Protein AF-A0A6L6CJA0-F1 (afdb_monomer)

Nearest PDB structures (foldseek):
  4jbh-assembly2_B  TM=9.049E-01  e=4.639E-20  Pyrobaculum aerophilum str. IM2
  4ilk-assembly1_B  TM=8.897E-01  e=1.748E-17  Escherichia coli CFT073
  4ejm-assembly1_A  TM=8.754E-01  e=4.505E-17  Sinorhizobium meliloti 1021
  4a2c-assembly1_B  TM=8.452E-01  e=1.317E-16  Escherichia coli K-12
  5fi5-assembly1_B  TM=8.667E-01  e=2.055E-12  Catharanthus roseus

Structure (mmCIF, N/CA/C/O backbone):
data_AF-A0A6L6CJA0-F1
#
_entry.id   AF-A0A6L6CJA0-F1
#
loop_
_atom_site.group_PDB
_atom_site.id
_atom_site.type_symbol
_atom_site.label_atom_id
_atom_site.label_alt_id
_atom_site.label_comp_id
_atom_site.label_asym_id
_atom_site.label_entity_id
_atom_site.label_seq_id
_atom_site.pdbx_PDB_ins_code
_atom_site.Cartn_x
_atom_site.Cartn_y
_atom_site.Cartn_z
_atom_site.occupancy
_atom_site.B_iso_or_equiv
_atom_site.auth_seq_id
_atom_site.auth_comp_id
_atom_site.auth_asym_id
_atom_site.auth_atom_id
_atom_site.pdbx_PDB_model_num
ATOM 1 N N . MET A 1 1 ? -6.065 7.536 23.253 1.00 97.00 1 MET A N 1
ATOM 2 C CA . MET A 1 1 ? -5.070 6.891 22.382 1.00 97.00 1 MET A CA 1
ATOM 3 C C . MET A 1 1 ? -4.004 7.894 22.011 1.00 97.00 1 MET A C 1
ATOM 5 O O . MET A 1 1 ? -4.320 9.068 21.860 1.00 97.00 1 MET A O 1
ATOM 9 N N . GLU A 1 2 ? -2.769 7.440 21.844 1.00 98.44 2 GLU A N 1
ATOM 10 C CA . GLU A 1 2 ? -1.691 8.281 21.318 1.00 98.44 2 GLU A CA 1
ATOM 11 C C . GLU A 1 2 ? -1.619 8.135 19.792 1.00 98.44 2 GLU A C 1
ATOM 13 O O . GLU A 1 2 ? -1.869 7.046 19.268 1.00 98.44 2 GLU A O 1
ATOM 18 N N . ALA A 1 3 ? -1.312 9.212 19.071 1.00 98.50 3 ALA A N 1
ATOM 19 C CA . ALA A 1 3 ? -1.222 9.217 17.612 1.00 98.50 3 ALA A CA 1
ATOM 20 C C . ALA A 1 3 ? -0.354 10.348 17.060 1.00 98.50 3 ALA A C 1
ATOM 22 O O . ALA A 1 3 ? -0.122 11.363 17.715 1.00 98.50 3 ALA A O 1
ATOM 23 N N . TRP A 1 4 ? 0.045 10.190 15.798 1.00 98.38 4 TRP A N 1
ATOM 24 C CA . TRP A 1 4 ? 0.448 11.302 14.946 1.00 98.38 4 TRP A CA 1
ATOM 25 C C . TRP A 1 4 ? -0.802 12.017 14.435 1.00 98.38 4 TRP A C 1
ATOM 27 O O . TRP A 1 4 ? -1.673 11.406 13.820 1.00 98.38 4 TRP A O 1
ATOM 37 N N . ILE A 1 5 ? -0.897 13.315 14.703 1.00 98.44 5 ILE A N 1
ATOM 38 C CA . ILE A 1 5 ? -2.095 14.116 14.464 1.00 98.44 5 ILE A CA 1
ATOM 39 C C . ILE A 1 5 ? -1.746 15.271 13.535 1.00 98.44 5 ILE A C 1
ATOM 41 O O . ILE A 1 5 ? -0.788 16.005 13.770 1.00 98.44 5 ILE A O 1
ATOM 45 N N . LEU A 1 6 ? -2.554 15.462 12.500 1.00 98.06 6 LEU A N 1
ATOM 46 C CA . LEU A 1 6 ? -2.558 16.664 11.680 1.00 98.06 6 LEU A CA 1
ATOM 47 C C . LEU A 1 6 ? -3.713 17.559 12.123 1.00 98.06 6 LEU A C 1
ATOM 49 O O . LEU A 1 6 ? -4.879 17.209 11.941 1.00 98.06 6 LEU A O 1
ATOM 53 N N . ASN A 1 7 ? -3.391 18.710 12.709 1.00 97.44 7 ASN A N 1
ATOM 54 C CA . ASN A 1 7 ? -4.394 19.666 13.192 1.00 97.44 7 ASN A CA 1
ATOM 55 C C . ASN A 1 7 ? -4.790 20.705 12.133 1.00 97.44 7 ASN A C 1
ATOM 57 O O . ASN A 1 7 ? -5.882 21.260 12.190 1.00 97.44 7 ASN A O 1
ATOM 61 N N . GLU A 1 8 ? -3.920 20.941 11.152 1.00 95.56 8 GLU A N 1
ATOM 62 C CA . GLU A 1 8 ? -4.095 21.909 10.070 1.00 95.56 8 GLU A CA 1
ATOM 63 C C . GLU A 1 8 ? -3.547 21.337 8.758 1.00 95.56 8 GLU A C 1
ATOM 65 O O . GLU A 1 8 ? -2.640 20.511 8.767 1.00 95.56 8 GLU A O 1
ATOM 70 N N . SER A 1 9 ? -4.114 21.733 7.618 1.00 91.56 9 SER A N 1
ATOM 71 C CA . SER A 1 9 ? -3.692 21.239 6.305 1.00 91.56 9 SER A CA 1
ATOM 72 C C . SER A 1 9 ? -3.761 22.376 5.271 1.00 91.56 9 SER A C 1
ATOM 74 O O . SER A 1 9 ? -4.866 22.902 5.038 1.00 91.56 9 SER A O 1
ATOM 76 N N . PRO A 1 10 ? -2.620 22.775 4.666 1.00 95.44 10 PRO A N 1
ATOM 77 C CA . PRO A 1 10 ? -1.261 22.246 4.882 1.00 95.44 10 PRO A CA 1
ATOM 78 C C . PRO A 1 10 ? -0.742 22.420 6.323 1.00 95.44 10 PRO A C 1
ATOM 80 O O . PRO A 1 10 ? -1.130 23.372 6.991 1.00 95.44 10 PRO A O 1
ATOM 83 N N . GLY A 1 11 ? 0.111 21.510 6.800 1.00 95.81 11 GLY A N 1
ATOM 84 C CA . GLY A 1 11 ? 0.582 21.486 8.190 1.00 95.81 11 GLY A CA 1
ATOM 85 C C . GLY A 1 11 ? 1.597 20.379 8.472 1.00 95.81 11 GLY A C 1
ATOM 86 O O . GLY A 1 11 ? 2.058 19.705 7.557 1.00 95.81 11 GLY A O 1
ATOM 87 N N . ASN A 1 12 ? 1.941 20.173 9.743 1.00 97.25 12 ASN A N 1
ATOM 88 C CA . ASN A 1 12 ? 2.856 19.113 10.178 1.00 97.25 12 ASN A CA 1
ATOM 89 C C . ASN A 1 12 ? 2.163 18.152 11.144 1.00 97.25 12 ASN A C 1
ATOM 91 O O . ASN A 1 12 ? 1.2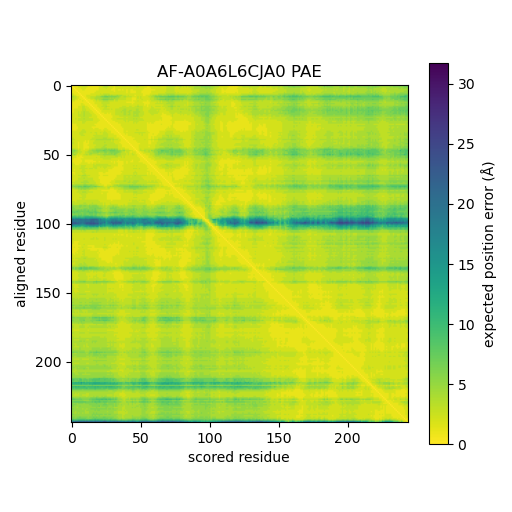75 18.554 11.898 1.00 97.25 12 ASN A O 1
ATOM 95 N N . TYR A 1 13 ? 2.605 16.895 11.153 1.00 97.94 13 TYR A N 1
ATOM 96 C CA . TYR A 1 13 ? 2.165 15.942 12.163 1.00 97.94 13 TYR A CA 1
ATOM 97 C C . TYR A 1 13 ? 2.794 16.263 13.517 1.00 97.94 13 TYR A C 1
ATOM 99 O O . TYR A 1 13 ? 3.998 16.499 13.616 1.00 97.94 13 TYR A O 1
ATOM 107 N N . VAL A 1 14 ? 1.980 16.212 14.565 1.00 98.25 14 VAL A N 1
ATOM 108 C CA . VAL A 1 14 ? 2.422 16.286 15.958 1.00 98.25 14 VAL A CA 1
ATOM 109 C C . VAL A 1 14 ? 2.027 15.006 16.675 1.00 98.25 14 VAL A C 1
ATOM 111 O O . VAL A 1 14 ? 0.935 14.485 16.460 1.00 98.25 14 VAL A O 1
ATOM 114 N N . TRP A 1 15 ? 2.914 14.481 17.514 1.00 98.19 15 TRP A N 1
ATOM 115 C CA . TRP A 1 15 ? 2.547 13.384 18.401 1.00 98.19 15 TRP A CA 1
ATOM 116 C C . TRP A 1 15 ? 1.691 13.919 19.549 1.00 98.19 15 TRP A C 1
ATOM 118 O O . TRP A 1 15 ? 2.037 14.939 20.150 1.00 98.19 15 TRP A O 1
ATOM 128 N N . GLY A 1 16 ? 0.588 13.246 19.865 1.00 98.12 16 GLY A N 1
ATOM 129 C CA . GLY A 1 16 ? -0.252 13.625 20.994 1.00 98.12 16 GLY A CA 1
ATOM 130 C C . GLY A 1 16 ? -1.408 12.671 21.259 1.00 98.12 16 GLY A C 1
ATOM 131 O O . GLY A 1 16 ? -1.532 11.609 20.649 1.00 98.12 16 GLY A O 1
ATOM 132 N N . THR A 1 17 ? -2.280 13.090 22.171 1.00 98.25 17 THR A N 1
ATOM 133 C CA . THR A 1 17 ? -3.399 12.286 22.665 1.00 98.25 17 THR A CA 1
ATOM 134 C C . THR A 1 17 ? -4.710 12.650 21.969 1.00 98.25 17 THR A C 1
ATOM 136 O O . THR A 1 17 ? -5.066 13.819 21.839 1.00 98.25 17 THR A O 1
ATOM 139 N N . MET A 1 18 ? -5.480 11.630 21.594 1.00 96.12 18 MET A N 1
ATOM 140 C CA . MET A 1 18 ? -6.862 11.717 21.112 1.00 96.12 18 MET A CA 1
ATOM 141 C C . MET A 1 18 ? -7.770 10.804 21.949 1.00 96.12 18 MET A C 1
ATOM 143 O O . MET A 1 18 ? -7.276 9.842 22.541 1.00 96.12 18 MET A O 1
ATOM 147 N N . PRO A 1 19 ? -9.093 11.033 21.998 1.00 96.62 19 PRO A N 1
ATOM 148 C CA . PRO A 1 19 ? -10.020 10.070 22.592 1.00 96.62 19 PRO A CA 1
ATOM 149 C C . PRO A 1 19 ? -9.888 8.691 21.938 1.00 96.62 19 PRO A C 1
ATOM 151 O O . PRO A 1 19 ? -9.667 8.603 20.728 1.00 96.62 19 PRO A O 1
ATOM 154 N N . ASP A 1 20 ? -10.028 7.622 22.723 1.00 95.38 20 ASP A N 1
ATOM 155 C CA . ASP A 1 20 ? -10.075 6.272 22.160 1.00 95.38 20 ASP A CA 1
ATOM 156 C C . ASP A 1 20 ? -11.288 6.153 21.228 1.00 95.38 20 ASP A C 1
ATOM 158 O O . ASP A 1 20 ? -12.410 6.484 21.628 1.00 95.38 20 ASP A O 1
ATOM 162 N N . PRO A 1 21 ? -11.100 5.698 19.980 1.00 96.12 21 PRO A N 1
ATOM 163 C CA . PRO A 1 21 ? -12.203 5.593 19.052 1.00 96.12 21 PRO A CA 1
ATOM 164 C C . PRO A 1 21 ? -13.081 4.399 19.435 1.00 96.12 21 PRO A C 1
ATOM 166 O O . PRO A 1 21 ? -12.607 3.424 20.019 1.00 96.12 21 PRO A O 1
ATOM 169 N N . THR A 1 22 ? -14.366 4.464 19.103 1.00 97.75 22 THR A N 1
ATOM 170 C CA . THR A 1 22 ? -15.319 3.362 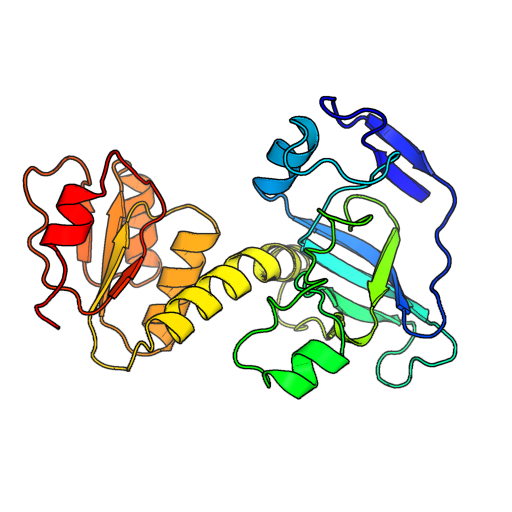19.298 1.00 97.75 22 THR A CA 1
ATOM 171 C C . THR A 1 22 ? -15.805 2.913 17.922 1.00 97.75 22 THR A C 1
ATOM 173 O O . THR A 1 22 ? -16.202 3.785 17.149 1.00 97.75 22 THR A O 1
ATOM 176 N N . PRO A 1 23 ? -15.745 1.612 17.585 1.00 98.06 23 PRO A N 1
ATOM 177 C CA . PRO A 1 23 ? -16.185 1.142 16.276 1.00 98.06 23 PRO A CA 1
ATOM 178 C C . PRO A 1 23 ? -17.701 1.303 16.120 1.00 98.06 23 PRO A C 1
ATOM 180 O O . PRO A 1 23 ? -18.459 1.049 17.061 1.00 98.06 23 PRO A O 1
ATOM 183 N N . ALA A 1 24 ? -18.147 1.689 14.924 1.00 98.12 24 ALA A N 1
ATOM 184 C CA . ALA A 1 24 ? -19.543 1.561 14.523 1.00 98.12 24 ALA A CA 1
ATOM 185 C C . ALA A 1 24 ? -19.942 0.083 14.350 1.00 98.12 24 ALA A C 1
ATOM 187 O O . ALA A 1 24 ? -19.127 -0.826 14.500 1.00 98.12 24 ALA A O 1
ATOM 188 N N . ALA A 1 25 ? -21.216 -0.168 14.034 1.00 98.25 25 ALA A N 1
ATOM 189 C CA . ALA A 1 25 ? -21.776 -1.519 13.984 1.00 98.25 25 ALA A CA 1
ATOM 190 C C . ALA A 1 25 ? -21.038 -2.469 13.020 1.00 98.25 25 ALA A C 1
ATOM 192 O O . ALA A 1 25 ? -20.922 -3.651 13.333 1.00 98.25 25 ALA A O 1
ATOM 193 N N . ASP A 1 26 ? -20.531 -1.979 11.887 1.00 97.19 26 ASP A N 1
ATOM 194 C CA . ASP A 1 26 ? -19.829 -2.755 10.853 1.00 97.19 26 ASP A CA 1
ATOM 195 C C . ASP A 1 26 ? -18.300 -2.551 10.852 1.00 97.19 26 ASP A C 1
ATOM 197 O O . ASP A 1 26 ? -17.606 -2.943 9.907 1.00 97.19 26 ASP A O 1
ATOM 201 N N . GLU A 1 27 ? -17.758 -1.954 11.910 1.00 98.25 27 GLU A N 1
ATOM 202 C CA . GLU A 1 27 ? -16.341 -1.625 12.040 1.00 98.25 27 GLU A CA 1
ATOM 203 C C . GLU A 1 27 ? -15.653 -2.458 13.122 1.00 98.25 27 GLU A C 1
ATOM 205 O O . GLU A 1 27 ? -16.278 -3.064 13.993 1.00 98.25 27 GLU A O 1
ATOM 210 N N . VAL A 1 28 ? -14.326 -2.457 13.088 1.00 98.62 28 VAL A N 1
ATOM 211 C CA . VAL A 1 28 ? -13.489 -3.005 14.152 1.00 98.62 28 VAL A CA 1
ATOM 212 C C . VAL A 1 28 ? -12.503 -1.955 14.635 1.00 98.62 28 VAL A C 1
ATOM 214 O O . VAL A 1 28 ? -12.027 -1.121 13.860 1.00 98.62 28 VAL A O 1
ATOM 217 N N . ARG A 1 29 ? -12.167 -2.019 15.924 1.00 98.69 29 ARG A N 1
ATOM 218 C CA . ARG A 1 29 ? -11.034 -1.304 16.500 1.00 98.69 29 ARG A CA 1
ATOM 219 C C . ARG A 1 29 ? -9.838 -2.229 16.566 1.00 98.69 29 ARG A C 1
ATOM 221 O O . ARG A 1 29 ? -9.919 -3.319 17.122 1.00 98.69 29 ARG A O 1
ATOM 228 N N . ILE A 1 30 ? -8.725 -1.764 16.031 1.00 98.75 30 ILE A N 1
ATOM 229 C CA . ILE A 1 30 ? -7.462 -2.487 15.981 1.00 98.75 30 ILE A CA 1
ATOM 230 C C . ILE A 1 30 ? -6.511 -1.809 16.956 1.00 98.75 30 ILE A C 1
ATOM 232 O O . ILE A 1 30 ? -6.278 -0.606 16.851 1.00 98.75 30 ILE A O 1
ATOM 236 N N . LYS A 1 31 ? -5.943 -2.574 17.887 1.00 98.75 31 LYS A N 1
ATOM 237 C CA . LYS A 1 31 ? -4.733 -2.192 18.611 1.00 98.75 31 LYS A CA 1
ATOM 238 C C . LYS A 1 31 ? -3.559 -2.325 17.652 1.00 98.75 31 LYS A C 1
ATOM 240 O O . LYS A 1 31 ? -3.194 -3.433 17.253 1.00 98.75 31 LYS A O 1
ATOM 245 N N . VAL A 1 32 ? -3.008 -1.192 17.241 1.00 98.69 32 VAL A N 1
ATOM 246 C CA . VAL A 1 32 ? -1.968 -1.146 16.212 1.00 98.69 32 VAL A CA 1
ATOM 247 C C . VAL A 1 32 ? -0.672 -1.716 16.778 1.00 98.69 32 VAL A C 1
ATOM 249 O O . VAL A 1 32 ? -0.210 -1.290 17.835 1.00 98.69 32 VAL A O 1
ATOM 252 N N . VAL A 1 33 ? -0.085 -2.674 16.060 1.00 98.50 33 VAL A N 1
ATOM 253 C CA . VAL A 1 33 ? 1.258 -3.198 16.354 1.00 98.50 33 VAL A CA 1
ATOM 254 C C . VAL A 1 33 ? 2.278 -2.517 15.449 1.00 98.50 33 VAL A C 1
ATOM 256 O O . VAL A 1 33 ? 3.319 -2.058 15.913 1.00 98.50 33 VAL A O 1
ATOM 259 N N . THR A 1 34 ? 1.962 -2.393 14.159 1.00 98.31 34 THR A N 1
ATOM 260 C CA . THR A 1 34 ? 2.825 -1.729 13.180 1.00 98.31 34 THR A CA 1
ATOM 261 C C . THR A 1 34 ? 1.987 -0.986 12.151 1.00 98.31 34 THR A C 1
ATOM 263 O O . THR A 1 34 ? 0.980 -1.503 11.667 1.00 98.31 34 THR A O 1
ATOM 266 N N . SER A 1 35 ? 2.429 0.213 11.777 1.00 97.88 35 SER A N 1
ATOM 267 C CA . SER A 1 35 ? 1.930 0.928 10.603 1.00 97.88 35 SER A CA 1
ATOM 268 C C . SER A 1 35 ? 3.095 1.359 9.717 1.00 97.88 35 SER A C 1
ATOM 270 O O . SER A 1 35 ? 4.172 1.682 10.220 1.00 97.88 35 SER A O 1
ATOM 272 N N . ALA A 1 36 ? 2.901 1.308 8.400 1.00 97.31 36 ALA A N 1
ATOM 273 C CA . ALA A 1 36 ? 3.942 1.619 7.424 1.00 97.31 36 ALA A CA 1
ATOM 274 C C . ALA A 1 36 ? 3.714 2.991 6.783 1.00 97.31 36 ALA A C 1
ATOM 276 O O . ALA A 1 36 ? 2.577 3.418 6.581 1.00 97.31 36 ALA A O 1
ATOM 277 N N . LEU A 1 37 ? 4.817 3.670 6.463 1.00 96.06 37 LEU A N 1
ATOM 278 C CA . LEU A 1 37 ? 4.804 4.991 5.843 1.00 96.06 37 LEU A CA 1
ATOM 279 C C . LEU A 1 37 ? 4.623 4.889 4.330 1.00 96.06 37 LEU A C 1
ATOM 281 O O . LEU A 1 37 ? 5.295 4.108 3.655 1.00 96.06 37 LEU A O 1
ATOM 285 N N . ASN A 1 38 ? 3.790 5.770 3.795 1.00 95.62 38 ASN A N 1
ATOM 286 C CA . ASN A 1 38 ? 3.528 5.943 2.379 1.00 95.62 38 ASN A CA 1
ATOM 287 C C . ASN A 1 38 ? 3.781 7.396 1.955 1.00 95.62 38 ASN A C 1
ATOM 289 O O . ASN A 1 38 ? 3.714 8.334 2.746 1.00 95.62 38 ASN A O 1
ATOM 293 N N . HIS A 1 39 ? 4.040 7.626 0.662 1.00 93.38 39 HIS A N 1
ATOM 294 C CA . HIS A 1 39 ? 4.185 8.998 0.148 1.00 93.38 39 HIS A CA 1
ATOM 295 C C . HIS A 1 39 ? 2.931 9.851 0.343 1.00 93.38 39 HIS A C 1
ATOM 297 O O . HIS A 1 39 ? 3.040 11.066 0.485 1.00 93.38 39 HIS A O 1
ATOM 303 N N . MET A 1 40 ? 1.764 9.217 0.416 1.00 92.06 40 MET A N 1
ATOM 304 C CA . MET A 1 40 ? 0.504 9.887 0.709 1.00 92.06 40 MET A CA 1
ATOM 305 C C . MET A 1 40 ? 0.496 10.588 2.063 1.00 92.06 40 MET A C 1
ATOM 307 O O . MET A 1 40 ? -0.057 11.680 2.170 1.00 92.06 40 MET A O 1
ATOM 311 N N . ASP A 1 41 ? 1.192 10.043 3.064 1.00 94.94 41 ASP A N 1
ATOM 312 C CA . ASP A 1 41 ? 1.300 10.695 4.368 1.00 94.94 41 ASP A CA 1
ATOM 313 C C . ASP A 1 41 ? 1.992 12.064 4.232 1.00 94.94 41 ASP A C 1
ATOM 315 O O . ASP A 1 41 ? 1.662 12.997 4.958 1.00 94.94 41 ASP A O 1
ATOM 319 N N . LEU A 1 42 ? 2.885 12.241 3.248 1.00 95.25 42 LEU A N 1
ATOM 320 C CA . LEU A 1 42 ? 3.504 13.533 2.919 1.00 95.25 42 LEU A CA 1
ATOM 321 C C . LEU A 1 42 ? 2.634 14.429 2.028 1.00 95.25 42 LEU A C 1
ATOM 323 O O . LEU A 1 42 ? 2.885 15.628 1.939 1.00 95.25 42 LEU A O 1
ATOM 327 N N . TRP A 1 43 ? 1.670 13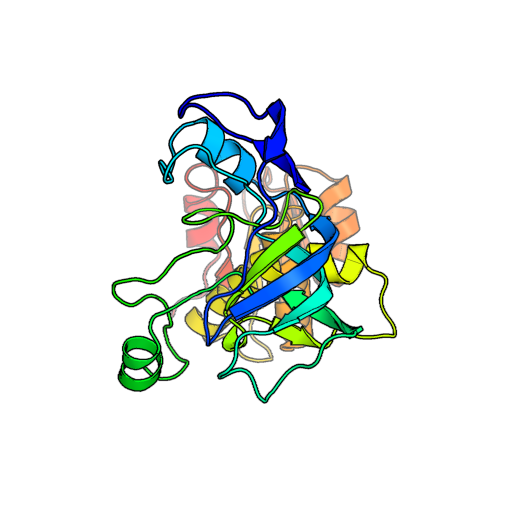.878 1.296 1.00 94.75 43 TRP A N 1
ATOM 328 C CA . TRP A 1 43 ? 0.767 14.680 0.466 1.00 94.75 43 TRP A CA 1
ATOM 329 C C . TRP A 1 43 ? -0.370 15.276 1.292 1.00 94.75 43 TRP A C 1
ATOM 331 O O . TRP A 1 43 ? -0.722 16.442 1.107 1.00 94.75 43 TRP A O 1
ATOM 341 N N . VAL A 1 44 ? -0.859 14.539 2.289 1.00 94.62 44 VAL A N 1
ATOM 342 C CA . VAL A 1 44 ? -1.877 15.010 3.237 1.00 94.62 44 VAL A CA 1
ATOM 343 C C . VAL A 1 44 ? -1.388 16.228 4.041 1.00 94.62 44 VAL A C 1
ATOM 345 O O . VAL A 1 44 ? -2.140 17.189 4.237 1.00 94.62 44 VAL A O 1
ATOM 348 N N . THR A 1 45 ? -0.100 16.280 4.405 1.00 95.56 45 THR A N 1
ATOM 349 C CA . THR A 1 45 ? 0.516 17.469 5.038 1.00 95.56 45 THR A CA 1
ATOM 350 C C . THR A 1 45 ? 0.580 18.683 4.113 1.00 95.56 45 THR A C 1
ATOM 352 O O . THR A 1 45 ? 0.714 19.811 4.576 1.00 95.56 45 THR A O 1
ATOM 355 N N . ARG A 1 46 ? 0.439 18.481 2.800 1.00 96.31 46 ARG A N 1
ATOM 356 C CA . ARG A 1 46 ? 0.398 19.535 1.776 1.00 96.31 46 ARG A CA 1
ATOM 357 C C . ARG A 1 46 ? -1.029 19.879 1.337 1.00 96.31 46 ARG A C 1
ATOM 359 O O . ARG A 1 46 ? -1.193 20.708 0.448 1.00 96.31 46 ARG A O 1
ATOM 366 N N . GLY A 1 47 ? -2.050 19.264 1.939 1.00 92.88 47 GLY A N 1
ATOM 367 C CA . GLY A 1 47 ? -3.455 19.464 1.569 1.00 92.88 47 GLY A CA 1
ATOM 368 C C . GLY A 1 47 ? -3.888 18.728 0.307 1.00 92.88 47 GLY A C 1
ATOM 369 O O . GLY A 1 47 ? -4.830 19.163 -0.355 1.00 92.88 47 GLY A O 1
ATOM 370 N N . MET A 1 48 ? -3.217 17.625 -0.034 1.00 92.50 48 MET A N 1
ATOM 371 C CA . MET A 1 48 ? -3.478 16.840 -1.240 1.00 92.50 48 MET A CA 1
ATOM 372 C C . MET A 1 48 ? -3.744 15.359 -0.911 1.00 92.50 48 MET A C 1
ATOM 374 O O . MET A 1 48 ? -2.803 14.571 -0.922 1.00 92.50 48 MET A O 1
ATOM 378 N N . PRO A 1 49 ? -4.997 14.949 -0.659 1.00 90.75 49 PRO A N 1
ATOM 379 C CA . PRO A 1 49 ? -6.187 15.770 -0.455 1.00 90.75 49 PRO A CA 1
ATOM 380 C C . PRO A 1 49 ? -6.190 16.409 0.942 1.00 90.75 49 PRO A C 1
ATOM 382 O O . PRO A 1 49 ? -5.306 16.176 1.766 1.00 90.75 49 PRO A O 1
ATOM 385 N N . LYS A 1 50 ? -7.204 17.235 1.214 1.00 92.38 50 LYS A N 1
ATOM 386 C CA . LYS A 1 50 ? -7.439 17.815 2.539 1.00 92.38 50 LYS A CA 1
ATOM 387 C C . LYS A 1 50 ? -8.472 16.973 3.307 1.00 92.38 50 LYS A C 1
ATOM 389 O O . LYS A 1 50 ? -9.660 17.094 3.002 1.00 92.38 50 LYS A O 1
ATOM 394 N N . PRO A 1 51 ? -8.062 16.139 4.282 1.00 90.81 51 PRO A N 1
ATOM 395 C CA . PRO A 1 51 ? -8.999 15.346 5.072 1.00 90.81 51 PRO A CA 1
ATOM 396 C C . PRO A 1 51 ? -9.728 16.180 6.137 1.00 90.81 51 PRO A C 1
ATOM 398 O O . PRO A 1 51 ? -9.318 17.308 6.434 1.00 90.81 51 PRO A O 1
ATOM 401 N N . PRO A 1 52 ? -10.779 15.622 6.769 1.00 94.12 52 PRO A N 1
ATOM 402 C CA . PRO A 1 52 ? -11.354 16.183 7.987 1.00 94.12 52 PRO A CA 1
ATOM 403 C C . PRO A 1 52 ? -10.312 16.276 9.111 1.00 94.12 52 PRO A C 1
ATOM 405 O O . PRO A 1 52 ? -9.620 15.305 9.403 1.00 94.12 52 PRO A O 1
ATOM 408 N N . LEU A 1 53 ? -10.227 17.436 9.766 1.00 96.25 53 LEU A N 1
ATOM 409 C CA . LEU A 1 53 ? -9.264 17.706 10.839 1.00 96.25 53 LEU A CA 1
ATOM 410 C C . LEU A 1 53 ? -9.958 17.707 12.219 1.00 96.25 53 LEU A C 1
ATOM 412 O O . LEU A 1 53 ? -11.118 18.116 12.302 1.00 96.25 53 LEU A O 1
ATOM 416 N N . PRO A 1 54 ? -9.276 17.298 13.307 1.00 96.88 54 PRO A N 1
ATOM 417 C CA . PRO A 1 54 ? -7.927 16.730 13.328 1.00 96.88 54 PRO A CA 1
ATOM 418 C C . PRO A 1 54 ? -7.883 15.329 12.695 1.00 96.88 54 PRO A C 1
ATOM 420 O O . PRO A 1 54 ? -8.768 14.496 12.926 1.00 96.88 54 PRO A O 1
ATOM 423 N N . HIS A 1 55 ? -6.835 15.071 11.912 1.00 97.62 55 HIS A N 1
ATOM 424 C CA . HIS A 1 55 ? -6.661 13.845 11.128 1.00 97.62 55 HIS A CA 1
ATOM 425 C C . HIS A 1 55 ? -5.547 12.965 11.690 1.00 97.62 55 HIS A C 1
ATOM 427 O O . HIS A 1 55 ? -4.553 13.476 12.199 1.00 97.62 55 HIS A O 1
ATOM 433 N N . ILE A 1 56 ? -5.695 11.648 11.553 1.00 98.12 56 ILE A N 1
ATOM 434 C CA . ILE A 1 56 ? -4.646 10.663 11.846 1.00 98.12 56 ILE A CA 1
ATOM 435 C C . ILE A 1 56 ? -4.326 9.957 10.521 1.00 98.12 56 ILE A C 1
ATOM 437 O O . ILE A 1 56 ? -5.235 9.350 9.958 1.00 98.12 56 ILE A O 1
ATOM 441 N N . PRO A 1 57 ? -3.096 10.044 9.994 1.00 97.38 57 PRO A N 1
ATOM 442 C CA . PRO A 1 57 ? -2.698 9.378 8.750 1.00 97.38 57 PRO A CA 1
ATOM 443 C C . PRO A 1 57 ? -2.504 7.855 8.913 1.00 97.38 57 PRO A C 1
ATOM 445 O O . PRO A 1 57 ? -2.783 7.283 9.970 1.00 97.38 57 PRO A O 1
ATOM 448 N N . GLY A 1 58 ? -1.988 7.198 7.871 1.00 97.19 58 GLY A N 1
ATOM 449 C CA . GLY A 1 58 ? -1.553 5.801 7.909 1.00 97.19 58 GLY A CA 1
ATOM 450 C C . GLY A 1 58 ? -2.492 4.857 7.176 1.00 97.19 58 GLY A C 1
ATOM 451 O O . GLY A 1 58 ? -3.490 4.406 7.732 1.00 97.19 58 GLY A O 1
ATOM 452 N N . CYS A 1 59 ? -2.133 4.534 5.935 1.00 96.88 59 CYS A N 1
ATOM 453 C CA . CYS A 1 59 ? -2.916 3.662 5.053 1.00 96.88 59 CYS A CA 1
ATOM 454 C C . CYS A 1 59 ? -2.593 2.170 5.226 1.00 96.88 59 CYS A C 1
ATOM 456 O O . CYS A 1 59 ? -3.317 1.308 4.745 1.00 96.88 59 CYS A O 1
ATOM 458 N N . ASP A 1 60 ? -1.500 1.856 5.908 1.00 97.69 60 ASP A N 1
ATOM 459 C CA . ASP A 1 60 ? -0.949 0.512 5.982 1.00 97.69 60 ASP A CA 1
ATOM 460 C C . ASP A 1 60 ? -0.770 0.134 7.444 1.00 97.69 60 ASP A C 1
ATOM 462 O O . ASP A 1 60 ? -0.080 0.827 8.196 1.00 97.69 60 ASP A O 1
ATOM 466 N N . THR A 1 61 ? -1.455 -0.917 7.892 1.00 98.06 61 THR A N 1
ATOM 467 C CA . THR A 1 61 ? -1.513 -1.271 9.314 1.00 98.06 61 THR A CA 1
ATOM 468 C C . THR A 1 61 ? -1.717 -2.759 9.521 1.00 98.06 61 THR A C 1
ATOM 470 O O . THR A 1 61 ? -2.573 -3.380 8.888 1.00 98.06 61 THR A O 1
ATOM 473 N N . ALA A 1 62 ? -0.954 -3.298 10.469 1.00 98.50 62 ALA A N 1
ATOM 474 C CA . ALA A 1 62 ? -1.154 -4.611 11.050 1.00 98.50 62 ALA A CA 1
ATOM 475 C C . ALA A 1 62 ? -1.301 -4.481 12.574 1.00 98.50 62 ALA A C 1
ATOM 477 O O . ALA A 1 62 ? -0.619 -3.683 13.229 1.00 98.50 62 ALA A O 1
ATOM 478 N N . GLY A 1 63 ? -2.210 -5.255 13.151 1.00 98.50 63 GLY A N 1
ATOM 479 C CA . GLY A 1 63 ? -2.470 -5.201 14.583 1.00 98.50 63 GLY A CA 1
ATOM 480 C C . GLY A 1 63 ? -3.390 -6.304 15.069 1.00 98.50 63 GLY A C 1
ATOM 481 O O . GLY A 1 63 ? -3.633 -7.284 14.370 1.00 98.50 63 GLY A O 1
ATOM 482 N N . ILE A 1 64 ? -3.889 -6.132 16.285 1.00 98.75 64 ILE A N 1
ATOM 483 C CA . ILE A 1 64 ? -4.764 -7.095 16.952 1.00 98.75 64 ILE A CA 1
ATOM 484 C C . ILE A 1 64 ? -6.132 -6.451 17.119 1.00 98.75 64 ILE A C 1
ATOM 486 O O . ILE A 1 64 ? -6.228 -5.297 17.536 1.00 98.75 64 ILE A O 1
ATOM 490 N N . VAL A 1 65 ? -7.198 -7.174 16.803 1.00 98.75 65 VAL A N 1
ATOM 491 C CA . VAL A 1 65 ? -8.561 -6.676 16.996 1.00 98.75 65 VAL A CA 1
ATOM 492 C C . VAL A 1 65 ? -8.846 -6.553 18.490 1.00 98.75 65 VAL A C 1
ATOM 494 O O . VAL A 1 65 ? -8.746 -7.518 19.240 1.00 98.75 65 VAL A O 1
ATOM 497 N N . ASP A 1 66 ? -9.197 -5.348 18.915 1.00 98.62 66 ASP A N 1
ATOM 498 C CA . ASP A 1 66 ? -9.434 -4.978 20.310 1.00 98.62 66 ASP A CA 1
ATOM 499 C C . ASP A 1 66 ? -10.933 -4.861 20.627 1.00 98.62 66 ASP A C 1
ATOM 501 O O . ASP A 1 66 ? -11.378 -5.243 21.705 1.00 98.62 66 ASP A O 1
ATOM 505 N N . ALA A 1 67 ? -11.730 -4.389 19.665 1.00 98.62 67 ALA A N 1
ATOM 506 C CA . ALA A 1 67 ? -13.185 -4.336 19.772 1.00 98.62 67 ALA A CA 1
ATOM 507 C C . ALA A 1 67 ? -13.839 -4.518 18.399 1.00 98.62 67 ALA A C 1
ATOM 509 O O . ALA A 1 67 ? -13.252 -4.177 17.371 1.00 98.62 67 ALA A O 1
ATOM 510 N N . VAL A 1 68 ? -15.075 -5.012 18.386 1.00 98.69 68 VAL A N 1
ATOM 511 C CA . VAL A 1 68 ? -15.863 -5.219 17.165 1.00 98.69 68 VAL A CA 1
ATOM 512 C C . VAL A 1 68 ? -17.242 -4.585 17.309 1.00 98.69 68 VAL A C 1
ATOM 514 O O . VAL A 1 68 ? -17.819 -4.570 18.398 1.00 98.69 68 VAL A O 1
ATOM 517 N N . GLY A 1 69 ? -17.760 -4.048 16.209 1.00 98.50 69 GLY A N 1
ATOM 518 C CA . GLY A 1 69 ? -19.131 -3.576 16.111 1.00 98.50 69 GLY A CA 1
ATOM 519 C C . GLY A 1 69 ? -20.153 -4.709 16.199 1.00 98.50 69 GLY A C 1
ATOM 520 O O . GLY A 1 69 ? -19.855 -5.871 15.930 1.00 98.50 69 GLY A O 1
ATOM 521 N N . SER A 1 70 ? -21.392 -4.368 16.549 1.00 98.19 70 SER A N 1
ATOM 522 C CA . SER A 1 70 ? -22.470 -5.339 16.785 1.00 98.19 70 SER A CA 1
ATOM 523 C C . SER A 1 70 ? -22.913 -6.139 15.552 1.00 98.19 70 SER A C 1
ATOM 525 O O . SER A 1 70 ? -23.525 -7.192 15.713 1.00 98.19 70 SER A O 1
ATOM 527 N N . ALA A 1 71 ? -22.630 -5.663 14.338 1.00 97.88 71 ALA A N 1
ATOM 528 C CA . ALA A 1 71 ? -22.943 -6.349 13.083 1.00 97.88 71 ALA A CA 1
ATOM 529 C C . ALA A 1 71 ? -21.749 -7.144 12.518 1.00 97.88 71 ALA A C 1
ATOM 531 O O . ALA A 1 71 ? -21.884 -7.814 11.491 1.00 97.88 71 ALA A O 1
ATOM 532 N N . VAL A 1 72 ? -20.580 -7.092 13.165 1.00 98.00 72 VAL A N 1
ATOM 533 C CA . VAL A 1 72 ? -19.385 -7.816 12.724 1.00 98.00 72 VAL A CA 1
ATOM 534 C C . VAL A 1 72 ? -19.476 -9.281 13.141 1.00 98.00 72 VAL A C 1
ATOM 536 O O . VAL A 1 72 ? -19.569 -9.605 14.319 1.00 98.00 72 VAL A O 1
ATOM 539 N N . THR A 1 73 ? -19.421 -10.178 12.156 1.00 96.12 73 THR A N 1
ATOM 540 C CA . THR A 1 73 ? -19.504 -11.637 12.367 1.00 96.12 73 THR A CA 1
ATOM 541 C C . THR A 1 73 ? -18.302 -12.407 11.822 1.00 96.12 73 THR A C 1
ATOM 543 O O . THR A 1 73 ? -18.117 -13.573 12.155 1.00 96.12 73 THR A O 1
ATOM 546 N N . SER A 1 74 ? -17.476 -11.776 10.983 1.00 93.44 74 SER A N 1
ATOM 547 C CA . SER A 1 74 ? -16.374 -12.429 10.264 1.00 93.44 74 SER A CA 1
ATOM 548 C C . SER A 1 74 ? -15.015 -12.351 10.965 1.00 93.44 74 SER A C 1
ATOM 550 O O . SER A 1 74 ? -14.063 -12.949 10.476 1.00 93.44 74 SER A O 1
ATOM 552 N N . ILE A 1 75 ? -14.906 -11.556 12.032 1.00 96.12 75 ILE A N 1
ATOM 553 C CA . ILE A 1 75 ? -13.670 -11.240 12.760 1.00 96.12 75 ILE A CA 1
ATOM 554 C C . ILE A 1 75 ? -14.011 -11.143 14.251 1.00 96.12 75 ILE A C 1
ATOM 556 O O . ILE A 1 75 ? -15.073 -10.620 14.599 1.00 96.12 75 ILE A O 1
ATOM 560 N N . ALA A 1 76 ? -13.120 -11.617 15.119 1.00 97.69 76 ALA A N 1
ATOM 561 C CA . ALA A 1 76 ? -13.281 -11.610 16.568 1.00 97.69 76 ALA A CA 1
ATOM 562 C C . ALA A 1 76 ? -12.195 -10.780 17.274 1.00 97.69 76 ALA A C 1
ATOM 564 O O . ALA A 1 76 ? -11.118 -10.523 16.739 1.00 97.69 76 ALA A O 1
ATOM 565 N N . VAL A 1 77 ? -12.478 -10.368 18.513 1.00 98.69 77 VAL A N 1
ATOM 566 C CA . VAL A 1 77 ? -11.469 -9.767 19.399 1.00 98.69 77 VAL A CA 1
ATOM 567 C C . VAL A 1 77 ? -10.337 -10.769 19.634 1.00 98.69 77 VAL A C 1
ATOM 569 O O . VAL A 1 77 ? -10.590 -11.933 19.933 1.00 98.69 77 VAL A O 1
ATOM 572 N N . GLY A 1 78 ? -9.095 -10.302 19.520 1.00 98.50 78 GLY A N 1
ATOM 573 C CA . GLY A 1 78 ? -7.885 -11.116 19.604 1.00 98.50 78 GLY A CA 1
ATOM 574 C C . GLY A 1 78 ? -7.321 -11.555 18.252 1.00 98.50 78 GLY A C 1
ATOM 575 O O . GLY A 1 78 ? -6.160 -11.958 18.210 1.00 98.50 78 GLY A O 1
ATOM 576 N N . ASP A 1 79 ? -8.076 -11.433 17.155 1.00 98.56 79 ASP A N 1
ATOM 577 C CA . ASP A 1 79 ? -7.573 -11.791 15.826 1.00 98.56 79 ASP A CA 1
ATOM 578 C C . ASP A 1 79 ? -6.408 -10.881 15.409 1.00 98.56 79 ASP A C 1
ATOM 580 O O . ASP A 1 79 ? -6.481 -9.653 15.512 1.00 98.56 79 ASP A O 1
ATOM 584 N N . GLU A 1 80 ? -5.336 -11.486 14.892 1.00 98.62 80 GLU A N 1
ATOM 585 C CA . GLU A 1 80 ? -4.241 -10.761 14.247 1.00 98.62 80 GLU A CA 1
ATOM 586 C C . GLU A 1 80 ? -4.621 -10.425 12.808 1.00 98.62 80 GLU A C 1
ATOM 588 O O . GLU A 1 80 ? -4.986 -11.307 12.024 1.00 98.62 80 GLU A O 1
ATOM 593 N N . VAL A 1 81 ? -4.517 -9.153 12.436 1.00 98.50 81 VAL A N 1
ATOM 594 C CA . VAL A 1 81 ? -5.083 -8.662 11.183 1.00 98.50 81 VAL A CA 1
ATOM 595 C C . VAL A 1 81 ? -4.202 -7.657 10.451 1.00 98.50 8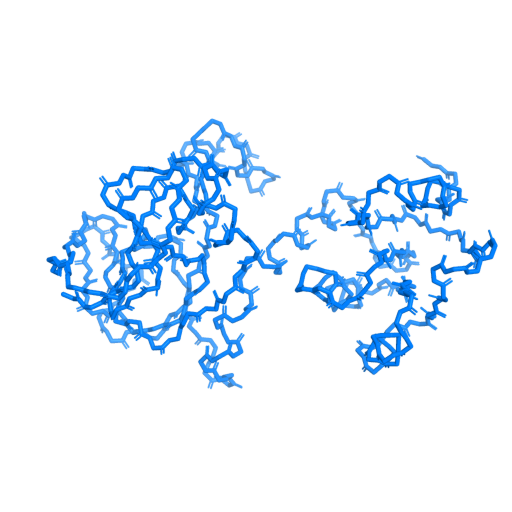1 VAL A C 1
ATOM 597 O O . VAL A 1 81 ? -3.341 -7.000 11.036 1.00 98.50 81 VAL A O 1
ATOM 600 N N . VAL A 1 82 ? -4.467 -7.526 9.152 1.00 98.12 82 VAL A N 1
ATOM 601 C CA . VAL A 1 82 ? -3.922 -6.522 8.233 1.00 98.12 82 VAL A CA 1
ATOM 602 C C . VAL A 1 82 ? -5.081 -5.771 7.581 1.00 98.12 82 VAL A C 1
ATOM 604 O O . VAL A 1 82 ? -6.110 -6.369 7.249 1.00 98.12 82 VAL A O 1
ATOM 607 N N . VAL A 1 83 ? -4.923 -4.462 7.389 1.00 97.75 83 VAL A N 1
ATOM 608 C CA . VAL A 1 83 ? -5.951 -3.599 6.793 1.00 97.75 83 VAL A CA 1
ATOM 609 C C . VAL A 1 83 ? -5.716 -3.438 5.291 1.00 97.75 83 VAL A C 1
ATOM 611 O O . VAL A 1 83 ? -4.625 -3.093 4.852 1.00 97.75 83 VAL A O 1
ATOM 614 N N . ASN A 1 84 ? -6.761 -3.659 4.496 1.00 95.12 84 ASN A N 1
ATOM 615 C CA . ASN A 1 84 ? -6.842 -3.230 3.105 1.00 95.12 84 ASN A CA 1
ATOM 616 C C . ASN A 1 84 ? -7.310 -1.762 3.064 1.00 95.12 84 ASN A C 1
ATOM 618 O O . ASN A 1 84 ? -8.464 -1.503 3.420 1.00 95.12 84 ASN A O 1
ATOM 622 N N . PRO A 1 85 ? -6.486 -0.814 2.584 1.00 95.31 85 PRO A N 1
ATOM 623 C CA . PRO A 1 85 ? -6.846 0.600 2.596 1.00 95.31 85 PRO A CA 1
ATOM 624 C C . PRO A 1 85 ? -7.895 1.022 1.566 1.00 95.31 85 PRO A C 1
ATOM 626 O O . PRO A 1 85 ? -8.447 2.112 1.688 1.00 95.31 85 PRO A O 1
ATOM 629 N N . GLY A 1 86 ? -8.177 0.214 0.542 1.00 93.12 86 GLY A N 1
ATOM 630 C CA . GLY A 1 86 ? -9.160 0.552 -0.486 1.00 93.12 86 GLY A CA 1
ATOM 631 C C . GLY A 1 86 ? -10.583 0.341 0.020 1.00 93.12 86 GLY A C 1
ATOM 632 O O . GLY A 1 86 ? -11.077 -0.788 0.033 1.00 93.12 86 GLY A O 1
ATOM 633 N N . VAL A 1 87 ? -11.256 1.414 0.428 1.00 91.69 87 VAL A N 1
ATOM 634 C CA . VAL A 1 87 ? -12.625 1.364 0.945 1.00 91.69 87 VAL A CA 1
ATOM 635 C C . VAL A 1 87 ? -13.575 1.891 -0.123 1.00 91.69 87 VAL A C 1
ATOM 637 O O . VAL A 1 87 ? -13.410 2.992 -0.639 1.00 91.69 87 VAL A O 1
ATOM 640 N N . SER A 1 88 ? -14.601 1.104 -0.428 1.00 89.69 88 SER A N 1
ATOM 641 C CA . SER A 1 88 ? -15.673 1.498 -1.345 1.00 89.69 88 SER A CA 1
ATOM 642 C C . SER A 1 88 ? -17.036 1.250 -0.724 1.00 89.69 88 SER A C 1
ATOM 644 O O . SER A 1 88 ? -17.163 0.329 0.100 1.00 89.69 88 SER A O 1
ATOM 646 N N . PRO A 1 89 ? -18.062 2.006 -1.142 1.00 87.56 89 PRO A N 1
ATOM 647 C CA . PRO A 1 89 ? -19.451 1.655 -0.894 1.00 87.56 89 PRO A CA 1
ATOM 648 C C . PRO A 1 89 ? -19.771 0.254 -1.436 1.00 87.56 89 PRO A C 1
ATOM 650 O O . PRO A 1 89 ? -19.274 -0.154 -2.489 1.00 87.56 89 PRO A O 1
ATOM 653 N N . VAL A 1 90 ? -20.558 -0.519 -0.683 1.00 85.88 90 VAL A N 1
ATOM 654 C CA . VAL A 1 90 ? -20.870 -1.921 -1.024 1.00 85.88 90 VAL A CA 1
ATOM 655 C C . VAL A 1 90 ? -21.712 -2.011 -2.294 1.00 85.88 90 VAL A C 1
ATOM 657 O O . VAL A 1 90 ? -21.481 -2.884 -3.125 1.00 85.88 90 VAL A O 1
ATOM 660 N N . ASP A 1 91 ? -22.659 -1.098 -2.463 1.00 86.75 91 ASP A N 1
ATOM 661 C CA . ASP A 1 91 ? -23.488 -0.957 -3.657 1.00 86.75 91 ASP A CA 1
ATOM 662 C C . ASP A 1 91 ? -22.652 -0.721 -4.921 1.00 86.75 91 ASP A C 1
ATOM 664 O O . ASP A 1 91 ? -22.917 -1.351 -5.943 1.00 86.75 91 ASP A O 1
ATOM 668 N N . GLU A 1 92 ? -21.592 0.089 -4.850 1.00 84.12 92 GLU A N 1
ATOM 669 C CA . GLU A 1 92 ? -20.678 0.301 -5.981 1.00 84.12 92 GLU A CA 1
ATOM 670 C C . GLU A 1 92 ? -19.850 -0.954 -6.306 1.00 84.12 92 GLU A C 1
ATOM 672 O O . GLU A 1 92 ? -19.675 -1.296 -7.479 1.00 84.12 92 GLU A O 1
ATOM 677 N N . ILE A 1 93 ? -19.394 -1.696 -5.287 1.00 82.00 93 ILE A N 1
ATOM 678 C CA . ILE A 1 93 ? -18.722 -2.994 -5.489 1.00 82.00 93 ILE A CA 1
ATOM 679 C C . ILE A 1 93 ? -19.671 -3.981 -6.175 1.00 82.00 93 ILE A C 1
ATOM 681 O O . ILE A 1 93 ? -19.276 -4.658 -7.121 1.00 82.00 93 ILE A O 1
ATOM 685 N N . VAL A 1 94 ? -20.924 -4.070 -5.723 1.00 85.31 94 VAL A N 1
ATOM 686 C CA . VAL A 1 94 ? -21.930 -4.958 -6.324 1.00 85.31 94 VAL A CA 1
ATOM 687 C C . VAL A 1 94 ? -22.229 -4.534 -7.762 1.00 85.31 94 VAL A C 1
ATOM 689 O O . VAL A 1 94 ? -22.267 -5.379 -8.655 1.00 85.31 94 VAL A O 1
ATOM 692 N N . ARG A 1 95 ? -22.387 -3.230 -8.007 1.00 83.69 95 ARG A N 1
ATOM 693 C CA . ARG A 1 95 ? -22.719 -2.664 -9.319 1.00 83.69 95 ARG A CA 1
ATOM 694 C C . ARG A 1 95 ? -21.647 -2.925 -10.374 1.00 83.69 95 ARG A C 1
ATOM 696 O O . ARG A 1 95 ? -21.983 -3.302 -11.494 1.00 83.69 95 ARG A O 1
ATOM 703 N N . TYR A 1 96 ? -20.376 -2.695 -10.050 1.00 76.31 96 TYR A N 1
ATOM 704 C CA . TYR A 1 96 ? -19.265 -2.867 -10.998 1.00 76.31 96 TYR A CA 1
ATOM 705 C C . TYR A 1 96 ? -18.607 -4.250 -10.925 1.00 76.31 96 TYR A C 1
ATOM 707 O O . TYR A 1 96 ? -17.701 -4.554 -11.711 1.00 76.31 96 TYR A O 1
ATOM 715 N N . GLY A 1 97 ? -19.031 -5.082 -9.973 1.00 72.62 97 GLY A N 1
ATOM 716 C CA . GLY A 1 97 ? -18.286 -6.257 -9.543 1.00 72.62 97 GLY A CA 1
ATOM 717 C C . GLY A 1 97 ? -16.905 -5.889 -8.982 1.00 72.62 97 GLY A C 1
ATOM 718 O O . GLY A 1 97 ? -16.526 -4.725 -8.843 1.00 72.62 97 GLY A O 1
ATOM 719 N N . ASN A 1 98 ? -16.067 -6.898 -8.749 1.00 67.69 98 ASN A N 1
ATOM 720 C CA . ASN A 1 98 ? -14.684 -6.699 -8.287 1.00 67.69 98 ASN A CA 1
ATOM 721 C C . ASN A 1 98 ? -13.753 -6.043 -9.334 1.00 67.69 98 ASN A C 1
ATOM 723 O O . ASN A 1 98 ? -12.557 -5.891 -9.091 1.00 67.69 98 ASN A O 1
ATOM 727 N N . ASN A 1 99 ? -14.271 -5.647 -10.502 1.00 62.34 99 ASN A N 1
ATOM 728 C CA . ASN A 1 99 ? -13.474 -5.084 -11.591 1.00 62.34 99 ASN A CA 1
ATOM 729 C C . ASN A 1 99 ? -13.070 -3.621 -11.342 1.00 62.34 99 ASN A C 1
ATOM 731 O O . ASN A 1 99 ? -12.039 -3.165 -11.849 1.00 62.34 99 ASN A O 1
ATOM 735 N N . SER A 1 100 ? -13.837 -2.859 -10.556 1.00 63.72 100 SER A N 1
ATOM 736 C CA . SER A 1 100 ? -13.465 -1.480 -10.232 1.00 63.72 100 SER A CA 1
ATOM 737 C C . SER A 1 100 ? -14.120 -0.965 -8.949 1.00 63.72 100 SER A C 1
ATOM 739 O O . SER A 1 100 ? -15.186 -0.363 -9.022 1.00 63.72 100 SER A O 1
ATOM 741 N N . PRO A 1 101 ? -13.454 -1.081 -7.784 1.00 64.56 101 PR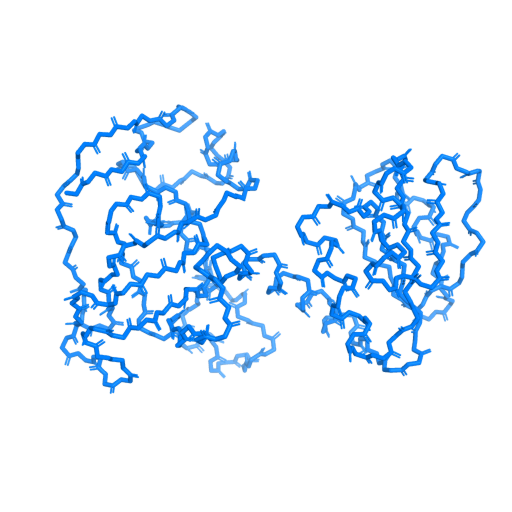O A N 1
ATOM 742 C CA . PRO A 1 101 ? -13.936 -0.462 -6.548 1.00 64.56 101 PRO A CA 1
ATOM 743 C C . PRO A 1 101 ? -13.896 1.081 -6.580 1.00 64.56 101 PRO A C 1
ATOM 745 O O . PRO A 1 101 ? -14.357 1.719 -5.642 1.00 64.56 101 PRO A O 1
ATOM 748 N N . MET A 1 102 ? -13.369 1.703 -7.643 1.00 69.50 102 MET A N 1
ATOM 749 C CA . MET A 1 102 ? -13.196 3.160 -7.768 1.00 69.50 102 MET A CA 1
ATOM 750 C C . MET A 1 102 ? -14.459 3.894 -8.261 1.00 69.50 102 MET A C 1
ATOM 752 O O . MET A 1 102 ? -14.370 4.783 -9.106 1.00 69.50 102 MET A O 1
ATOM 756 N N . GLY A 1 103 ? -15.637 3.481 -7.793 1.00 74.06 103 GLY A N 1
ATOM 757 C CA . GLY A 1 103 ? -16.883 4.217 -8.018 1.00 74.06 103 GLY A CA 1
ATOM 758 C C . GLY A 1 103 ? -16.957 5.500 -7.175 1.00 74.06 103 GLY A C 1
ATOM 759 O O . GLY A 1 103 ? -16.062 5.761 -6.362 1.00 74.06 103 GLY A O 1
ATOM 760 N N . PRO A 1 104 ? -18.019 6.308 -7.342 1.00 81.00 104 PRO A N 1
ATOM 761 C CA . PRO A 1 104 ? -18.333 7.393 -6.416 1.00 81.00 104 PRO A CA 1
ATOM 762 C C . PRO A 1 104 ? -18.248 6.924 -4.955 1.00 81.00 104 PRO A C 1
ATOM 764 O O . PRO A 1 104 ? -18.800 5.891 -4.594 1.00 81.00 104 PRO A O 1
ATOM 767 N N . GLY A 1 105 ? -17.518 7.660 -4.115 1.00 85.50 105 GLY A N 1
ATOM 768 C CA . GLY A 1 105 ? -17.331 7.307 -2.703 1.00 85.50 105 GLY A CA 1
ATOM 769 C C . GLY A 1 105 ? -16.188 6.330 -2.409 1.00 85.50 105 GLY A C 1
ATOM 770 O O . GLY A 1 105 ? -15.982 6.004 -1.241 1.00 85.50 105 GLY A O 1
ATOM 771 N N . PHE A 1 106 ? -15.419 5.886 -3.413 1.00 90.19 106 PHE A N 1
ATOM 772 C CA . PHE A 1 106 ? -14.122 5.259 -3.149 1.00 90.19 106 PHE A CA 1
ATOM 773 C C . PHE A 1 106 ? -13.238 6.200 -2.336 1.00 90.19 106 PHE A C 1
ATOM 775 O O . PHE A 1 106 ? -13.122 7.388 -2.638 1.00 90.19 106 PHE A O 1
ATOM 782 N N . MET A 1 107 ? -12.588 5.639 -1.332 1.00 91.75 107 MET A N 1
ATOM 783 C CA . MET A 1 107 ? -11.698 6.352 -0.443 1.00 91.75 107 MET A CA 1
ATOM 784 C C . MET A 1 107 ? -10.506 5.466 -0.096 1.00 91.75 107 MET A C 1
ATOM 786 O O . MET A 1 107 ? -10.596 4.234 -0.071 1.00 91.75 107 MET A O 1
ATOM 790 N N . ILE A 1 108 ? -9.389 6.108 0.221 1.00 94.69 108 ILE A N 1
ATOM 791 C CA . ILE A 1 108 ? -8.234 5.435 0.805 1.00 94.69 108 ILE A CA 1
ATOM 792 C C . ILE A 1 108 ? -8.277 5.680 2.314 1.00 94.69 108 ILE A C 1
ATOM 794 O O . ILE A 1 108 ? -8.268 6.823 2.783 1.00 94.69 108 ILE A O 1
ATOM 798 N N . TRP A 1 109 ? -8.371 4.595 3.075 1.00 96.44 109 TRP A N 1
ATOM 799 C CA . TRP A 1 109 ? -8.292 4.605 4.531 1.00 96.44 109 TRP A CA 1
ATOM 800 C C . TRP A 1 109 ? -6.942 5.170 4.984 1.00 96.44 109 TRP A C 1
ATOM 802 O O . TRP A 1 109 ? -5.916 4.813 4.416 1.00 96.44 109 TRP A O 1
ATOM 812 N N . GLY A 1 110 ? -6.937 6.076 5.964 1.00 96.25 110 GLY A N 1
ATOM 813 C CA . GLY A 1 110 ? -5.742 6.821 6.384 1.00 96.25 110 GLY A CA 1
ATOM 814 C C . GLY A 1 110 ? -5.451 8.086 5.574 1.00 96.25 110 GLY A C 1
ATOM 815 O O . GLY A 1 110 ? -4.768 8.983 6.065 1.00 96.25 110 GLY A O 1
ATOM 816 N N . GLU A 1 111 ? -6.021 8.221 4.378 1.00 95.44 111 GLU A N 1
ATOM 817 C CA . GLU A 1 111 ? -5.942 9.450 3.580 1.00 95.44 111 GLU A CA 1
ATOM 818 C C . GLU A 1 111 ? -7.209 10.290 3.724 1.00 95.44 111 GLU A C 1
ATOM 820 O O . GLU A 1 111 ? -7.143 11.463 4.062 1.00 95.44 111 GLU A O 1
ATOM 825 N N . HIS A 1 112 ? -8.369 9.678 3.478 1.00 94.38 112 HIS A N 1
ATOM 826 C CA . HIS A 1 112 ? -9.675 10.341 3.460 1.00 94.38 112 HIS A CA 1
ATOM 827 C C . HIS A 1 112 ? -10.383 10.288 4.823 1.00 94.38 112 HIS A C 1
ATOM 829 O O . HIS A 1 112 ? -11.299 11.062 5.094 1.00 94.38 112 HIS A O 1
ATOM 835 N N . CYS A 1 113 ? -9.957 9.365 5.686 1.00 94.62 113 CYS A N 1
ATOM 836 C CA . CYS A 1 113 ? -10.409 9.199 7.062 1.00 94.62 113 CYS A CA 1
ATOM 837 C C . CYS A 1 113 ? -9.227 8.826 7.957 1.00 94.62 113 CYS A C 1
ATOM 839 O O . CYS A 1 113 ? -8.162 8.466 7.456 1.00 94.62 113 CYS A O 1
ATOM 841 N N . LYS A 1 114 ? -9.434 8.855 9.276 1.00 97.31 114 LYS A N 1
ATOM 842 C CA . LYS A 1 114 ? -8.401 8.471 10.243 1.00 97.31 114 LYS A CA 1
ATOM 843 C C . LYS A 1 114 ? -7.884 7.051 9.973 1.00 97.31 114 LYS A C 1
ATOM 845 O O . LYS A 1 114 ? -8.683 6.139 9.769 1.00 97.31 114 LYS A O 1
ATOM 850 N N . GLY A 1 115 ? -6.563 6.910 9.967 1.00 97.62 115 GLY A N 1
ATOM 851 C CA . GLY A 1 115 ? -5.821 5.686 9.692 1.00 97.62 115 GLY A CA 1
ATOM 852 C C . GLY A 1 115 ? -5.078 5.153 10.911 1.00 97.62 115 GLY A C 1
ATOM 853 O O . GLY A 1 115 ? -5.471 5.386 12.056 1.00 97.62 115 GLY A O 1
ATOM 854 N N . GLY A 1 116 ? -4.008 4.406 10.650 1.00 97.88 116 GLY A N 1
ATOM 855 C CA . GLY A 1 116 ? -3.311 3.607 11.656 1.00 97.88 116 GLY A CA 1
ATOM 856 C C . GLY A 1 116 ? -2.044 4.197 12.266 1.00 97.88 116 GLY A C 1
ATOM 857 O O . GLY A 1 116 ? -1.356 3.484 12.992 1.00 97.88 116 GLY A O 1
ATOM 858 N N . HIS A 1 117 ? -1.703 5.467 12.030 1.00 98.31 117 HIS A N 1
ATOM 859 C CA . HIS A 1 117 ? -0.565 6.117 12.701 1.00 98.31 117 HIS A CA 1
ATOM 860 C C . HIS A 1 117 ? -0.901 6.543 14.146 1.00 98.31 117 HIS A C 1
ATOM 862 O O . HIS A 1 117 ? -0.779 7.708 14.525 1.00 98.31 117 HIS A O 1
ATOM 868 N N . GLY A 1 118 ? -1.305 5.576 14.972 1.00 98.12 118 GLY A N 1
ATOM 869 C CA . GLY A 1 118 ? -1.589 5.726 16.399 1.00 98.12 118 GLY A CA 1
ATOM 870 C C . GLY A 1 118 ? -1.682 4.380 17.113 1.00 98.12 118 GLY A C 1
ATOM 871 O O . GLY A 1 118 ? -1.468 3.342 16.501 1.00 98.12 118 GLY A O 1
ATOM 872 N N . THR A 1 119 ? -1.989 4.377 18.412 1.00 98.50 119 THR A N 1
ATOM 873 C CA . THR A 1 119 ? -2.065 3.138 19.212 1.00 98.50 119 THR A CA 1
ATOM 874 C C . THR A 1 119 ? -3.338 2.330 18.954 1.00 98.50 119 THR A C 1
ATOM 876 O O . THR A 1 119 ? -3.354 1.121 19.183 1.00 98.50 119 THR A O 1
ATOM 879 N N . TYR A 1 120 ? -4.394 2.981 18.459 1.00 98.62 120 TYR A N 1
ATOM 880 C CA . TYR A 1 120 ? -5.626 2.345 17.998 1.00 98.62 120 TYR A CA 1
ATOM 881 C C . TYR A 1 120 ? -6.056 2.917 16.648 1.00 98.62 120 TYR A C 1
ATOM 883 O O . TYR A 1 120 ? -5.780 4.075 16.346 1.00 98.62 120 TYR A O 1
ATOM 891 N N . ALA A 1 121 ? -6.773 2.121 15.861 1.00 98.38 121 ALA A N 1
ATOM 892 C CA . ALA A 1 121 ? -7.353 2.550 14.594 1.00 98.38 121 ALA A CA 1
ATOM 893 C C . ALA A 1 121 ? -8.726 1.902 14.382 1.00 98.38 121 ALA A C 1
ATOM 895 O O . ALA A 1 121 ? -8.965 0.798 14.869 1.00 98.38 121 ALA A O 1
ATOM 896 N N . ILE A 1 122 ? -9.619 2.577 13.658 1.00 98.38 122 ILE A N 1
ATOM 897 C CA . ILE A 1 122 ? -10.913 2.020 13.243 1.00 98.38 122 ILE A CA 1
ATOM 898 C C . ILE A 1 122 ? -10.846 1.695 11.764 1.00 98.38 122 ILE A C 1
ATOM 900 O O . ILE A 1 122 ? -10.447 2.549 10.978 1.00 98.38 122 ILE A O 1
ATOM 904 N N . ALA A 1 123 ? -11.262 0.491 11.388 1.00 97.88 123 ALA A N 1
ATOM 905 C CA . ALA A 1 123 ? -11.406 0.098 9.995 1.00 97.88 123 ALA A CA 1
ATOM 906 C C . ALA A 1 123 ? -12.749 -0.616 9.781 1.00 97.88 123 ALA A C 1
ATOM 908 O O . ALA A 1 123 ? -13.206 -1.335 10.677 1.00 97.88 123 ALA A O 1
ATOM 909 N N . PRO A 1 124 ? -13.367 -0.497 8.592 1.00 96.62 124 PRO A N 1
ATOM 910 C CA . PRO A 1 124 ? -14.507 -1.331 8.235 1.00 96.62 124 PRO A CA 1
ATOM 911 C C . PRO A 1 124 ? -14.132 -2.811 8.335 1.00 96.62 124 PRO A C 1
ATOM 913 O O . PRO A 1 124 ? -13.103 -3.219 7.792 1.00 96.62 124 PRO A O 1
ATOM 916 N N . ALA A 1 125 ? -14.967 -3.647 8.954 1.00 97.12 125 ALA A N 1
ATOM 917 C CA . ALA A 1 125 ? -14.650 -5.066 9.147 1.00 97.12 125 ALA A CA 1
ATOM 918 C C . ALA A 1 125 ? -14.374 -5.787 7.814 1.00 97.12 125 ALA A C 1
ATOM 920 O O . ALA A 1 125 ? -13.479 -6.625 7.714 1.00 97.12 125 ALA A O 1
ATOM 921 N N . ARG A 1 126 ? -15.071 -5.386 6.740 1.00 93.94 126 ARG A N 1
ATOM 922 C CA . ARG A 1 126 ? -14.875 -5.918 5.377 1.00 93.94 126 ARG A CA 1
ATOM 923 C C . ARG A 1 126 ? -13.493 -5.628 4.782 1.00 93.94 126 ARG A C 1
ATOM 925 O O . ARG A 1 126 ? -13.097 -6.306 3.831 1.00 93.94 126 ARG A O 1
ATOM 932 N N . ASN A 1 127 ? -12.773 -4.647 5.317 1.00 94.88 127 ASN A N 1
ATOM 933 C CA . ASN A 1 127 ? -11.437 -4.238 4.890 1.00 94.88 127 ASN A CA 1
ATOM 934 C C . ASN A 1 127 ? -10.329 -4.894 5.719 1.00 94.88 127 ASN A C 1
ATOM 936 O O . ASN A 1 127 ? -9.156 -4.696 5.429 1.00 94.88 127 ASN A O 1
ATOM 940 N N . VAL A 1 128 ? -10.676 -5.709 6.709 1.00 96.94 128 VAL A N 1
ATOM 941 C CA . VAL A 1 128 ? -9.712 -6.376 7.579 1.00 96.94 128 VAL A CA 1
ATOM 942 C C . VAL A 1 128 ? -9.524 -7.824 7.127 1.00 96.94 128 VAL A C 1
ATOM 944 O O . VAL A 1 128 ? -10.482 -8.509 6.758 1.00 96.94 128 VAL A O 1
ATOM 947 N N . ARG A 1 129 ? -8.276 -8.289 7.071 1.00 96.31 129 ARG A N 1
ATOM 948 C CA . ARG A 1 129 ? -7.920 -9.661 6.681 1.00 96.31 129 ARG A CA 1
ATOM 949 C C . ARG A 1 129 ? -7.030 -10.302 7.742 1.00 96.31 129 ARG A C 1
ATOM 951 O O . ARG A 1 129 ? -6.224 -9.582 8.328 1.00 96.31 129 ARG A O 1
ATOM 958 N N . PRO A 1 130 ? -7.129 -11.625 7.967 1.00 97.44 130 PRO A N 1
ATOM 959 C CA . PRO A 1 130 ? -6.218 -12.325 8.863 1.00 97.44 130 PRO A CA 1
ATOM 960 C C . PRO A 1 130 ? -4.761 -12.092 8.470 1.00 97.44 130 PRO A C 1
ATOM 962 O O . PRO A 1 130 ? -4.407 -12.158 7.287 1.00 97.44 130 PRO A O 1
ATOM 965 N N . ARG A 1 131 ? -3.913 -11.828 9.461 1.00 97.25 131 ARG A N 1
ATOM 966 C CA . ARG A 1 131 ? -2.474 -11.697 9.265 1.00 97.25 131 ARG A CA 1
ATOM 967 C C . ARG A 1 131 ? -1.860 -13.073 8.978 1.00 97.25 131 ARG A C 1
ATOM 969 O O . ARG A 1 131 ? -2.102 -14.014 9.736 1.00 97.25 131 ARG A O 1
ATOM 976 N N . PRO A 1 132 ? -1.027 -13.219 7.934 1.00 94.81 132 PRO A N 1
ATOM 977 C CA . PRO A 1 132 ? -0.233 -14.428 7.745 1.00 94.81 132 PRO A CA 1
ATOM 978 C C . PRO A 1 132 ? 0.734 -14.644 8.920 1.00 94.81 132 PRO A C 1
ATOM 980 O O . PRO A 1 132 ? 1.624 -13.831 9.158 1.00 94.81 132 PRO A O 1
ATOM 983 N N . GLN A 1 133 ? 0.588 -15.758 9.642 1.00 92.38 133 GLN A N 1
ATOM 984 C CA . GLN A 1 133 ? 1.391 -16.040 10.845 1.00 92.38 133 GLN A CA 1
ATOM 985 C C . GLN A 1 133 ? 2.873 -16.319 10.553 1.00 92.38 133 GLN A C 1
ATOM 987 O O . GLN A 1 133 ? 3.716 -16.191 11.436 1.00 92.38 133 GLN A O 1
ATOM 992 N N . ASN A 1 134 ? 3.213 -16.690 9.317 1.00 96.19 134 ASN A N 1
ATOM 993 C CA . ASN A 1 134 ? 4.586 -16.970 8.891 1.00 96.19 134 ASN A CA 1
ATOM 994 C C . ASN A 1 134 ? 5.362 -15.716 8.445 1.00 96.19 134 ASN A C 1
ATOM 996 O O . ASN A 1 134 ? 6.408 -15.849 7.809 1.00 96.19 134 ASN A O 1
ATOM 1000 N N . ARG A 1 135 ? 4.837 -14.519 8.723 1.00 96.25 135 ARG A N 1
ATOM 1001 C CA . ARG A 1 135 ? 5.428 -13.226 8.363 1.00 96.25 135 ARG A CA 1
ATOM 1002 C C . ARG A 1 135 ? 5.503 -12.307 9.575 1.00 96.25 135 ARG A C 1
ATOM 1004 O O . ARG A 1 135 ? 4.701 -12.415 10.508 1.00 96.25 135 ARG A O 1
ATOM 1011 N N . SER A 1 136 ? 6.467 -11.392 9.573 1.00 98.00 136 SER A N 1
ATOM 1012 C CA . SER A 1 136 ? 6.591 -10.388 10.634 1.00 98.00 136 SER A CA 1
ATOM 1013 C C . SER A 1 136 ? 5.440 -9.372 10.581 1.00 98.00 136 SER A C 1
ATOM 1015 O O . SER A 1 136 ? 4.683 -9.304 9.607 1.00 98.00 136 SER A O 1
ATOM 1017 N N . TRP A 1 137 ? 5.266 -8.588 11.645 1.00 98.12 137 TRP A N 1
ATOM 1018 C CA . TRP A 1 137 ? 4.267 -7.514 11.671 1.00 98.12 137 TRP A CA 1
ATOM 1019 C C . TRP A 1 137 ? 4.600 -6.418 10.655 1.00 98.12 137 TRP A C 1
ATOM 1021 O O . TRP A 1 137 ? 3.712 -5.932 9.959 1.00 98.12 137 TRP A O 1
ATOM 1031 N N . GLU A 1 138 ? 5.885 -6.103 10.513 1.00 97.81 138 GLU A N 1
ATOM 1032 C CA . GLU A 1 138 ? 6.431 -5.127 9.575 1.00 97.81 138 GLU A CA 1
ATOM 1033 C C . GLU A 1 138 ? 6.236 -5.564 8.123 1.00 97.81 138 GLU A C 1
ATOM 1035 O O . GLU A 1 138 ? 5.768 -4.765 7.315 1.00 97.81 138 GLU A O 1
ATOM 1040 N N . GLU A 1 139 ? 6.520 -6.830 7.788 1.00 96.19 139 GLU A N 1
ATOM 1041 C CA . GLU A 1 139 ? 6.250 -7.373 6.448 1.00 96.19 139 GLU A CA 1
ATOM 1042 C C . GLU A 1 139 ? 4.760 -7.274 6.099 1.00 96.19 139 GLU A C 1
ATOM 1044 O O . GLU A 1 139 ? 4.401 -6.893 4.986 1.00 96.19 139 GLU A O 1
ATOM 1049 N N . CYS A 1 140 ? 3.888 -7.592 7.059 1.00 97.12 140 CYS A N 1
ATOM 1050 C CA . CYS A 1 140 ? 2.444 -7.540 6.866 1.00 97.12 140 CYS A CA 1
ATOM 1051 C C . CYS A 1 140 ? 1.919 -6.106 6.732 1.00 97.12 140 CYS A C 1
ATOM 1053 O O . CYS A 1 140 ? 1.019 -5.864 5.931 1.00 97.12 140 CYS A O 1
ATOM 1055 N N . ALA A 1 141 ? 2.472 -5.159 7.492 1.00 96.88 141 ALA A N 1
ATOM 1056 C CA . ALA A 1 141 ? 2.092 -3.755 7.416 1.00 96.88 141 ALA A CA 1
ATOM 1057 C C . ALA A 1 141 ? 2.622 -3.083 6.142 1.00 96.88 141 ALA A C 1
ATOM 1059 O O . ALA A 1 141 ? 1.903 -2.301 5.551 1.00 96.88 141 ALA A O 1
ATOM 1060 N N . ALA A 1 142 ? 3.830 -3.395 5.667 1.00 94.81 142 ALA A N 1
ATOM 1061 C CA . ALA A 1 142 ? 4.432 -2.740 4.496 1.00 94.81 142 ALA A CA 1
ATOM 1062 C C . ALA A 1 142 ? 3.852 -3.185 3.134 1.00 94.81 142 ALA A C 1
ATOM 1064 O O . ALA A 1 142 ? 4.287 -2.719 2.079 1.00 94.81 142 ALA A O 1
ATOM 1065 N N . PHE A 1 143 ? 2.914 -4.129 3.143 1.00 91.88 143 PHE A N 1
ATOM 1066 C CA . PHE A 1 143 ? 2.378 -4.785 1.956 1.00 91.88 143 PHE A CA 1
ATOM 1067 C C . PHE A 1 143 ? 1.166 -4.080 1.300 1.00 91.88 143 PHE A C 1
ATOM 1069 O O . PHE A 1 143 ? 1.191 -3.906 0.078 1.00 91.88 143 PHE A O 1
ATOM 1076 N N . PRO A 1 144 ? 0.092 -3.692 2.021 1.00 94.81 144 PRO A N 1
ATOM 1077 C CA . PRO A 1 144 ? -1.231 -3.530 1.412 1.00 94.81 144 PRO A CA 1
ATOM 1078 C C . PRO A 1 144 ? -1.336 -2.453 0.328 1.00 94.81 144 PRO A C 1
ATOM 1080 O O . PRO A 1 144 ? -1.692 -2.784 -0.806 1.00 94.81 144 PRO A O 1
ATOM 1083 N N . LEU A 1 145 ? -1.041 -1.182 0.621 1.00 95.62 145 LEU A N 1
ATOM 1084 C CA . LEU A 1 145 ? -1.303 -0.079 -0.311 1.00 95.62 145 LEU A CA 1
ATOM 1085 C C . LEU A 1 145 ? -0.523 -0.242 -1.621 1.00 95.62 145 LEU A C 1
ATOM 1087 O O . LEU A 1 145 ? -1.087 -0.141 -2.718 1.00 95.62 145 LEU A O 1
ATOM 1091 N N . ALA A 1 146 ? 0.775 -0.521 -1.510 1.00 95.56 146 ALA A N 1
ATOM 1092 C CA . ALA A 1 146 ? 1.659 -0.628 -2.660 1.00 95.56 146 ALA A CA 1
ATOM 1093 C C . ALA A 1 146 ? 1.317 -1.840 -3.541 1.00 95.56 146 ALA A C 1
ATOM 1095 O O . ALA A 1 146 ? 1.220 -1.701 -4.764 1.00 95.56 146 ALA A O 1
ATOM 1096 N N . TYR A 1 147 ? 1.074 -3.009 -2.935 1.00 95.62 147 TYR A N 1
ATOM 1097 C CA . TYR A 1 147 ? 0.742 -4.224 -3.683 1.00 95.62 147 TYR A CA 1
ATOM 1098 C C . TYR A 1 147 ? -0.648 -4.173 -4.304 1.00 95.62 147 TYR A C 1
ATOM 1100 O O . TYR A 1 147 ? -0.806 -4.617 -5.438 1.00 95.62 147 TYR A O 1
ATOM 1108 N N . LEU A 1 148 ? -1.647 -3.597 -3.631 1.00 93.50 148 LEU A N 1
ATOM 1109 C CA . LEU A 1 148 ? -2.977 -3.425 -4.222 1.00 93.50 148 LEU A CA 1
ATOM 1110 C C . LEU A 1 148 ? -2.938 -2.480 -5.425 1.00 93.50 148 LEU A C 1
ATOM 1112 O O . LEU A 1 148 ? -3.569 -2.758 -6.448 1.00 93.50 148 LEU A O 1
ATOM 1116 N N . THR A 1 149 ? -2.156 -1.402 -5.331 1.00 94.06 149 THR A N 1
ATOM 1117 C CA . THR A 1 149 ? -1.943 -0.466 -6.442 1.00 94.06 149 THR A CA 1
ATOM 1118 C C . THR A 1 149 ? -1.286 -1.174 -7.626 1.00 94.06 149 THR A C 1
ATOM 1120 O O . THR A 1 149 ? -1.802 -1.126 -8.743 1.00 94.06 149 THR A O 1
ATOM 1123 N N . ALA A 1 150 ? -0.188 -1.893 -7.379 1.00 96.00 150 ALA A N 1
ATOM 1124 C CA . ALA A 1 150 ? 0.525 -2.650 -8.401 1.00 96.00 150 ALA A CA 1
ATOM 1125 C C . ALA A 1 150 ? -0.349 -3.731 -9.052 1.00 96.00 150 ALA A C 1
ATOM 1127 O O . ALA A 1 150 ? -0.463 -3.775 -10.277 1.00 96.00 150 ALA A O 1
ATOM 1128 N N . LEU A 1 151 ? -1.033 -4.551 -8.250 1.00 94.38 151 LEU A N 1
ATOM 1129 C CA . LEU A 1 151 ? -1.921 -5.606 -8.735 1.00 94.38 151 LEU A CA 1
ATOM 1130 C C . LEU A 1 151 ? -3.032 -5.037 -9.619 1.00 94.38 151 LEU A C 1
ATOM 1132 O O . LEU A 1 151 ? -3.350 -5.599 -10.666 1.00 94.38 151 LEU A O 1
ATOM 1136 N N . ARG A 1 152 ? -3.609 -3.894 -9.234 1.00 91.81 152 ARG A N 1
ATOM 1137 C CA . ARG A 1 152 ? -4.640 -3.232 -10.033 1.00 91.81 152 ARG A CA 1
ATOM 1138 C C . ARG A 1 152 ? -4.100 -2.729 -11.369 1.00 91.81 152 ARG A C 1
ATOM 1140 O O . ARG A 1 152 ? -4.800 -2.894 -12.365 1.00 91.81 152 ARG A O 1
ATOM 1147 N N . MET A 1 153 ? -2.894 -2.156 -11.415 1.00 94.56 153 MET A N 1
ATOM 1148 C CA . MET A 1 153 ? -2.268 -1.746 -12.680 1.00 94.56 153 MET A CA 1
ATOM 1149 C C . MET A 1 153 ? -2.064 -2.943 -13.613 1.00 94.56 153 MET A C 1
ATOM 1151 O O . MET A 1 153 ? -2.482 -2.887 -14.767 1.00 94.56 153 MET A O 1
ATOM 1155 N N . LEU A 1 154 ? -1.513 -4.047 -13.100 1.00 96.00 154 LEU A N 1
ATOM 1156 C CA . LEU A 1 154 ? -1.265 -5.264 -13.882 1.00 96.00 154 LEU A CA 1
ATOM 1157 C C . LEU A 1 154 ? -2.575 -5.896 -14.384 1.00 96.00 154 LEU A C 1
ATOM 1159 O O . LEU A 1 154 ? -2.694 -6.232 -15.561 1.00 96.00 154 LEU A O 1
ATOM 1163 N N . ASN A 1 155 ? -3.605 -5.965 -13.535 1.00 92.69 155 ASN A N 1
ATOM 1164 C CA . ASN A 1 155 ? -4.933 -6.445 -13.930 1.00 92.69 155 ASN A CA 1
ATOM 1165 C C . ASN A 1 155 ? -5.597 -5.534 -14.968 1.00 92.69 155 ASN A C 1
ATOM 1167 O O . ASN A 1 155 ? -6.257 -6.015 -15.889 1.00 92.69 155 ASN A O 1
ATOM 1171 N N . ARG A 1 156 ? -5.435 -4.210 -14.842 1.00 91.19 156 ARG A N 1
ATOM 1172 C CA . ARG A 1 156 ? -5.976 -3.238 -15.800 1.00 91.19 156 ARG A CA 1
ATOM 1173 C C . ARG A 1 156 ? -5.291 -3.352 -17.158 1.00 91.19 156 ARG A C 1
ATOM 1175 O O . ARG A 1 156 ? -5.984 -3.257 -18.167 1.00 91.19 156 ARG A O 1
ATOM 1182 N N . ALA A 1 157 ? -3.982 -3.592 -17.159 1.00 94.62 157 ALA A N 1
ATOM 1183 C CA . ALA A 1 157 ? -3.204 -3.914 -18.349 1.00 94.62 157 ALA A CA 1
ATOM 1184 C C . ALA A 1 157 ? -3.533 -5.307 -18.917 1.00 94.62 157 ALA A C 1
ATOM 1186 O O . ALA A 1 157 ? -3.196 -5.588 -20.057 1.00 94.62 157 ALA A O 1
ATOM 1187 N N . ARG A 1 158 ? -4.251 -6.145 -18.152 1.00 94.69 158 ARG A N 1
ATOM 1188 C CA . ARG A 1 158 ? -4.623 -7.525 -18.502 1.00 94.69 158 ARG A CA 1
ATOM 1189 C C . ARG A 1 158 ? -3.410 -8.412 -18.769 1.00 94.69 158 ARG A C 1
ATOM 1191 O O . ARG A 1 158 ? -3.494 -9.287 -19.625 1.00 94.69 158 ARG A O 1
ATOM 1198 N N . LEU A 1 159 ? -2.341 -8.194 -18.003 1.00 97.25 159 LEU A N 1
ATOM 1199 C CA . LEU A 1 159 ? -1.096 -8.939 -18.130 1.00 97.25 159 LEU A CA 1
ATOM 1200 C C . LEU A 1 159 ? -1.338 -10.453 -18.086 1.00 97.25 159 LEU A C 1
ATOM 1202 O O . LEU A 1 159 ? -2.054 -10.955 -17.211 1.00 97.25 159 LEU A O 1
ATOM 1206 N N . ARG A 1 160 ? -0.694 -11.177 -18.996 1.00 97.31 160 ARG A N 1
ATOM 1207 C CA . ARG A 1 160 ? -0.721 -12.637 -19.097 1.00 97.31 160 ARG A CA 1
ATOM 1208 C C . ARG A 1 160 ? 0.671 -13.226 -18.906 1.00 97.31 160 ARG A C 1
ATOM 1210 O O . ARG A 1 160 ? 1.689 -12.577 -19.122 1.00 97.31 160 ARG A O 1
ATOM 1217 N N . ALA A 1 161 ? 0.706 -14.497 -18.518 1.00 98.31 161 ALA A N 1
ATOM 1218 C CA . ALA A 1 161 ? 1.951 -15.251 -18.485 1.00 98.31 161 ALA A CA 1
ATOM 1219 C C . ALA A 1 161 ? 2.595 -15.282 -19.882 1.00 98.31 161 ALA A C 1
ATOM 1221 O O . ALA A 1 161 ? 1.898 -15.462 -20.882 1.00 98.31 161 ALA A O 1
ATOM 1222 N N . GLY A 1 162 ? 3.917 -15.134 -19.936 1.00 97.88 162 GLY A N 1
ATOM 1223 C CA . GLY A 1 162 ? 4.687 -15.071 -21.180 1.00 97.88 162 GLY A CA 1
ATOM 1224 C C . GLY A 1 162 ? 4.821 -13.673 -21.794 1.00 97.88 162 GLY A C 1
ATOM 1225 O O . GLY A 1 162 ? 5.716 -13.485 -22.612 1.00 97.88 162 GLY A O 1
ATOM 1226 N N . GLU A 1 163 ? 4.009 -12.697 -21.380 1.00 98.31 163 GLU A N 1
ATOM 1227 C CA . GLU A 1 163 ? 4.157 -11.300 -21.809 1.00 98.31 163 GLU A CA 1
ATOM 1228 C C . GLU A 1 163 ? 5.358 -10.626 -21.123 1.00 98.31 163 GLU A C 1
ATOM 1230 O O . GLU A 1 163 ? 5.853 -11.067 -20.077 1.00 98.31 163 GLU A O 1
ATOM 1235 N N . THR A 1 164 ? 5.837 -9.537 -21.719 1.00 98.69 164 THR A N 1
ATOM 1236 C CA . THR A 1 164 ? 6.935 -8.713 -21.214 1.00 98.69 164 THR A CA 1
ATOM 1237 C C . THR A 1 164 ? 6.406 -7.445 -20.552 1.00 98.69 164 THR A C 1
ATOM 1239 O O . THR A 1 164 ? 5.661 -6.668 -21.148 1.00 98.69 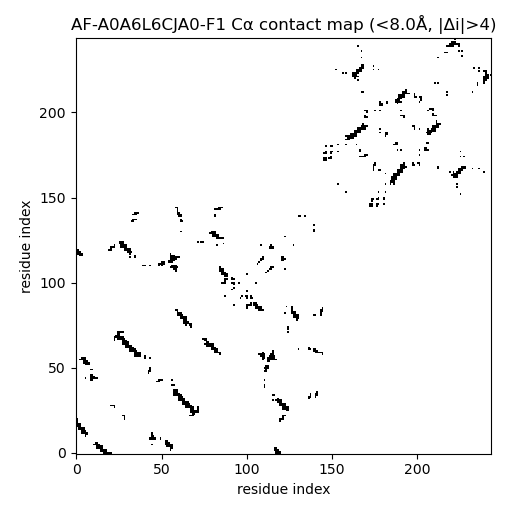164 THR A O 1
ATOM 1242 N N . VAL A 1 165 ? 6.853 -7.192 -19.322 1.00 98.62 165 VAL A N 1
ATOM 1243 C CA . VAL A 1 165 ? 6.551 -5.978 -18.559 1.00 98.62 165 VAL A CA 1
ATOM 1244 C C . VAL A 1 165 ? 7.811 -5.148 -18.384 1.00 98.62 165 VAL A C 1
ATOM 1246 O O . VAL A 1 165 ? 8.800 -5.618 -17.820 1.00 98.62 165 VAL A O 1
ATOM 1249 N N . LEU A 1 166 ? 7.753 -3.882 -18.782 1.00 98.56 166 LEU A N 1
ATOM 1250 C CA . LEU A 1 166 ? 8.760 -2.885 -18.442 1.00 98.56 166 LEU A CA 1
ATOM 1251 C C . LEU A 1 166 ? 8.308 -2.066 -17.228 1.00 98.56 166 LEU A C 1
ATOM 1253 O O . LEU A 1 166 ? 7.296 -1.373 -17.273 1.00 98.56 166 LEU A O 1
ATOM 1257 N N . ILE A 1 167 ? 9.089 -2.090 -16.154 1.00 98.38 167 ILE A N 1
ATOM 1258 C CA . ILE A 1 167 ? 8.871 -1.289 -14.947 1.00 98.38 167 ILE A CA 1
ATOM 1259 C C . ILE A 1 167 ? 9.836 -0.110 -14.950 1.00 98.38 167 ILE A C 1
ATOM 1261 O O . ILE A 1 167 ? 11.054 -0.281 -14.839 1.00 98.38 167 ILE A O 1
ATOM 1265 N N . VAL A 1 168 ? 9.299 1.102 -15.044 1.00 97.38 168 VAL A N 1
ATOM 1266 C CA . VAL A 1 168 ? 10.102 2.322 -15.128 1.00 97.38 168 VAL A CA 1
ATOM 1267 C C . VAL A 1 168 ? 10.278 2.934 -13.742 1.00 97.38 168 VAL A C 1
ATOM 1269 O O . VAL A 1 168 ? 9.305 3.294 -13.078 1.00 97.38 168 VAL A O 1
ATOM 1272 N N . GLY A 1 169 ? 11.534 3.061 -13.300 1.00 94.06 169 GLY A N 1
ATOM 1273 C CA . GLY A 1 169 ? 11.867 3.608 -11.981 1.00 94.06 169 GLY A CA 1
ATOM 1274 C C . GLY A 1 169 ? 11.694 2.602 -10.837 1.00 94.06 169 GLY A C 1
ATOM 1275 O O . GLY A 1 169 ? 10.953 2.844 -9.881 1.00 94.06 169 GLY A O 1
ATOM 1276 N N . VAL A 1 170 ? 12.380 1.460 -10.908 1.00 94.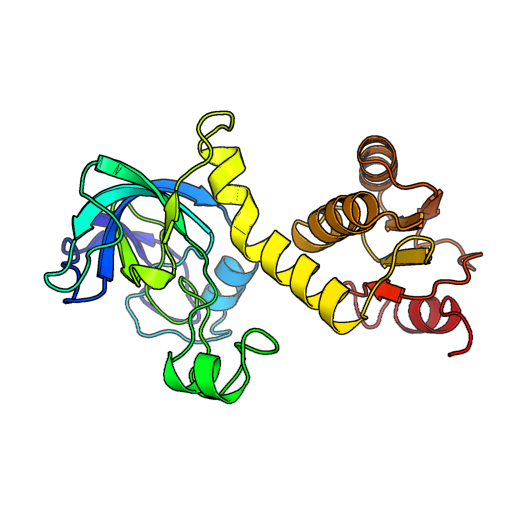88 170 VAL A N 1
ATOM 1277 C CA . VAL A 1 170 ? 12.349 0.438 -9.849 1.00 94.88 170 VAL A CA 1
ATOM 1278 C C . VAL A 1 170 ? 12.962 0.939 -8.535 1.00 94.88 170 VAL A C 1
ATOM 1280 O O . VAL A 1 170 ? 13.891 1.749 -8.527 1.00 94.88 170 VAL A O 1
ATOM 1283 N N . GLY A 1 171 ? 12.437 0.438 -7.414 1.00 90.69 171 GLY A N 1
ATOM 1284 C CA . GLY A 1 171 ? 12.911 0.727 -6.059 1.00 90.69 171 GLY A CA 1
ATOM 1285 C C . GLY A 1 171 ? 12.042 1.713 -5.275 1.00 90.69 171 GLY A C 1
ATOM 1286 O O . GLY A 1 171 ? 12.519 2.284 -4.296 1.00 90.69 171 GLY A O 1
ATOM 1287 N N . SER A 1 172 ? 10.796 1.939 -5.705 1.00 92.06 172 SER A N 1
ATOM 1288 C CA . SER A 1 172 ? 9.714 2.451 -4.853 1.00 92.06 172 SER A CA 1
ATOM 1289 C C . SER A 1 172 ? 8.841 1.282 -4.384 1.00 92.06 172 SER A C 1
ATOM 1291 O O . SER A 1 172 ? 8.919 0.193 -4.950 1.00 92.06 172 SER A O 1
ATOM 1293 N N . GLY A 1 173 ? 7.988 1.485 -3.374 1.00 92.94 173 GLY A N 1
ATOM 1294 C CA . GLY A 1 173 ? 7.094 0.421 -2.894 1.00 92.94 173 GLY A CA 1
ATOM 1295 C C . GLY A 1 173 ? 6.219 -0.162 -4.010 1.00 92.94 173 GLY A C 1
ATOM 1296 O O . GLY A 1 173 ? 6.149 -1.377 -4.175 1.00 92.94 173 GLY A O 1
ATOM 1297 N N . VAL A 1 174 ? 5.616 0.702 -4.835 1.00 95.50 174 VAL A N 1
ATOM 1298 C CA . VAL A 1 174 ? 4.722 0.283 -5.928 1.00 95.50 174 VAL A CA 1
ATOM 1299 C C . VAL A 1 174 ? 5.491 -0.410 -7.055 1.00 95.50 174 VAL A C 1
ATOM 1301 O O . VAL A 1 174 ? 5.040 -1.447 -7.537 1.00 95.50 174 VAL A O 1
ATOM 1304 N N . SER A 1 175 ? 6.652 0.110 -7.474 1.00 95.81 175 SER A N 1
ATOM 1305 C CA . SER A 1 175 ? 7.416 -0.505 -8.571 1.00 95.81 175 SER A CA 1
ATOM 1306 C C . SER A 1 175 ? 8.061 -1.831 -8.161 1.00 95.81 175 SER A C 1
ATOM 1308 O O . SER A 1 175 ? 8.069 -2.777 -8.947 1.00 95.81 175 SER A O 1
ATOM 1310 N N . SER A 1 176 ? 8.513 -1.948 -6.911 1.00 95.56 176 SER A N 1
ATOM 1311 C CA . SER A 1 176 ? 8.971 -3.214 -6.329 1.00 95.56 176 SER A CA 1
ATOM 1312 C C . SER A 1 176 ? 7.837 -4.239 -6.217 1.00 95.56 176 SER A C 1
ATOM 1314 O O . SER A 1 176 ? 8.033 -5.406 -6.549 1.00 95.56 176 SER A O 1
ATOM 1316 N N . ALA A 1 177 ? 6.635 -3.817 -5.810 1.00 97.06 177 ALA A N 1
ATOM 1317 C CA . ALA A 1 177 ? 5.466 -4.693 -5.773 1.00 97.06 177 ALA A CA 1
ATOM 1318 C C . ALA A 1 177 ? 5.047 -5.159 -7.177 1.00 97.06 177 ALA A C 1
ATOM 1320 O O . ALA A 1 177 ? 4.765 -6.340 -7.374 1.00 97.06 177 ALA A O 1
ATOM 1321 N N . ALA A 1 178 ? 5.058 -4.257 -8.164 1.00 98.06 178 ALA A N 1
ATOM 1322 C CA . ALA A 1 178 ? 4.763 -4.589 -9.556 1.00 98.06 178 ALA A CA 1
ATOM 1323 C C . ALA A 1 178 ? 5.749 -5.619 -10.119 1.00 98.06 178 ALA A C 1
ATOM 1325 O O . ALA A 1 178 ? 5.318 -6.539 -10.806 1.00 98.06 178 ALA A O 1
ATOM 1326 N N . LEU A 1 179 ? 7.039 -5.516 -9.776 1.00 98.38 179 LEU A N 1
ATOM 1327 C CA . LEU A 1 179 ? 8.063 -6.487 -10.172 1.00 98.38 179 LEU A CA 1
ATOM 1328 C C . LEU A 1 179 ? 7.726 -7.872 -9.623 1.00 98.38 179 LEU A C 1
ATOM 1330 O O . LEU A 1 179 ? 7.578 -8.817 -10.397 1.00 98.38 179 LEU A O 1
ATOM 1334 N N . SER A 1 180 ? 7.546 -7.981 -8.306 1.00 97.19 180 SER A N 1
ATOM 1335 C CA . SER A 1 180 ? 7.253 -9.258 -7.650 1.00 97.19 180 SER A CA 1
ATOM 1336 C C . SER A 1 180 ? 5.965 -9.898 -8.176 1.00 97.19 180 SER A C 1
ATOM 1338 O O . SER A 1 180 ? 5.936 -11.098 -8.447 1.00 97.19 180 SER A O 1
ATOM 1340 N N . LEU A 1 181 ? 4.905 -9.105 -8.357 1.00 98.12 181 LEU A N 1
ATOM 1341 C CA . LEU A 1 181 ? 3.622 -9.591 -8.867 1.00 98.12 181 LEU A CA 1
ATOM 1342 C C . LEU A 1 181 ? 3.707 -10.010 -10.336 1.00 98.12 181 LEU A C 1
ATOM 1344 O O . LEU A 1 181 ? 3.202 -11.072 -10.679 1.00 98.12 181 LEU A O 1
ATOM 1348 N N . ALA A 1 182 ? 4.377 -9.239 -11.194 1.00 98.50 182 ALA A N 1
ATOM 1349 C CA . ALA A 1 182 ? 4.548 -9.600 -12.600 1.00 98.50 182 ALA A CA 1
ATOM 1350 C C . ALA A 1 182 ? 5.354 -10.902 -12.757 1.00 98.50 182 ALA A C 1
ATOM 1352 O O . ALA A 1 182 ? 4.965 -11.771 -13.538 1.00 98.50 182 ALA A O 1
ATOM 1353 N N . LYS A 1 183 ? 6.414 -11.100 -11.955 1.00 98.44 183 LYS A N 1
ATOM 1354 C CA . LYS A 1 183 ? 7.134 -12.385 -11.909 1.00 98.44 183 LYS A CA 1
ATOM 1355 C C . LYS A 1 183 ? 6.236 -13.525 -11.440 1.00 98.44 183 LYS A C 1
ATOM 1357 O O . LYS A 1 183 ? 6.243 -14.586 -12.058 1.00 98.44 183 LYS A O 1
ATOM 1362 N N . TRP A 1 184 ? 5.436 -13.309 -10.395 1.00 98.12 184 TRP A N 1
ATOM 1363 C CA . TRP A 1 184 ? 4.470 -14.304 -9.917 1.00 98.12 184 TRP A CA 1
ATOM 1364 C C . TRP A 1 184 ? 3.401 -14.651 -10.970 1.00 98.12 184 TRP A C 1
ATOM 1366 O O . TRP A 1 184 ? 3.000 -15.806 -11.074 1.00 98.12 184 TRP A O 1
ATOM 1376 N N . MET A 1 185 ? 3.000 -13.687 -11.804 1.00 98.31 185 MET A N 1
ATOM 1377 C CA . MET A 1 185 ? 2.084 -13.884 -12.938 1.00 98.31 185 MET A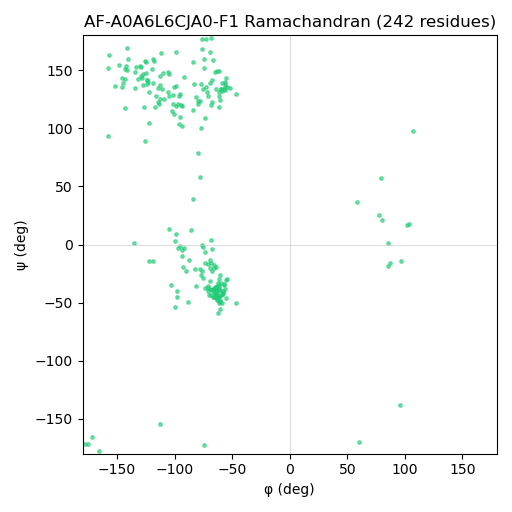 CA 1
ATOM 1378 C C . MET A 1 185 ? 2.741 -14.564 -14.154 1.00 98.31 185 MET A C 1
ATOM 1380 O O . MET A 1 185 ? 2.064 -14.802 -15.152 1.00 98.31 185 MET A O 1
ATOM 1384 N N . GLY A 1 186 ? 4.034 -14.898 -14.089 1.00 98.38 186 GLY A N 1
ATOM 1385 C CA . GLY A 1 186 ? 4.754 -15.591 -15.159 1.00 98.38 186 GLY A CA 1
ATOM 1386 C C . GLY A 1 186 ? 5.204 -14.688 -16.310 1.00 98.38 186 GLY A C 1
ATOM 1387 O O . GLY A 1 186 ? 5.420 -15.187 -17.413 1.00 98.38 186 GLY A O 1
ATOM 1388 N N . ALA A 1 187 ? 5.320 -13.378 -16.084 1.00 98.62 187 ALA A N 1
ATOM 1389 C CA . ALA A 1 187 ? 5.824 -12.438 -17.079 1.00 98.62 187 ALA A CA 1
ATOM 1390 C C . ALA A 1 187 ? 7.363 -12.371 -17.097 1.00 98.62 187 ALA A C 1
ATOM 1392 O O . ALA A 1 187 ? 8.046 -12.637 -16.095 1.00 98.62 187 ALA A O 1
ATOM 1393 N N . THR A 1 188 ? 7.906 -11.945 -18.237 1.00 98.69 188 THR A N 1
ATOM 1394 C CA . THR A 1 188 ? 9.286 -11.452 -18.336 1.00 98.69 188 THR A CA 1
ATOM 1395 C C . THR A 1 188 ? 9.305 -10.017 -17.826 1.00 98.69 188 THR A C 1
ATOM 1397 O O . THR A 1 188 ? 8.563 -9.173 -18.319 1.00 98.69 188 THR A O 1
ATOM 1400 N N . VAL A 1 189 ? 10.128 -9.712 -16.829 1.00 98.75 189 VAL A N 1
ATOM 1401 C CA . VAL A 1 189 ? 10.163 -8.396 -16.188 1.00 98.75 189 VAL A CA 1
ATOM 1402 C C . VAL A 1 189 ? 11.486 -7.710 -16.463 1.00 98.75 189 VAL A C 1
ATOM 1404 O O . VAL A 1 189 ? 12.558 -8.177 -16.078 1.00 98.75 189 VAL A O 1
ATOM 1407 N N . ILE A 1 190 ? 11.391 -6.541 -17.081 1.00 98.62 190 ILE A N 1
ATOM 1408 C CA . ILE A 1 190 ? 12.506 -5.641 -17.332 1.00 98.62 190 ILE A CA 1
ATOM 1409 C C . ILE A 1 190 ? 12.316 -4.417 -16.447 1.00 98.62 190 ILE A C 1
ATOM 1411 O O . ILE A 1 190 ? 11.224 -3.862 -16.376 1.00 98.62 190 ILE A O 1
ATOM 1415 N N . ALA A 1 191 ? 13.365 -3.971 -15.767 1.00 98.25 191 ALA A N 1
ATOM 1416 C CA . ALA A 1 191 ? 13.282 -2.827 -14.866 1.00 98.25 191 ALA A CA 1
ATOM 1417 C C . ALA A 1 191 ? 14.295 -1.739 -15.229 1.00 98.25 191 ALA A C 1
ATOM 1419 O O . ALA A 1 191 ? 15.442 -2.029 -15.572 1.00 98.25 191 ALA A O 1
ATOM 1420 N N . THR A 1 192 ? 13.903 -0.470 -15.105 1.00 97.94 192 THR A N 1
ATOM 1421 C CA . THR A 1 192 ? 14.823 0.664 -15.265 1.00 97.94 192 THR A CA 1
ATOM 1422 C C . THR A 1 192 ? 15.033 1.400 -13.951 1.00 97.94 192 THR A C 1
ATOM 1424 O O . THR A 1 192 ? 14.123 1.527 -13.134 1.00 97.94 192 THR A O 1
ATOM 1427 N N . SER A 1 193 ? 16.241 1.907 -13.732 1.00 96.75 193 SER A N 1
ATOM 1428 C CA . SER A 1 193 ? 16.541 2.875 -12.672 1.00 96.75 193 SER A CA 1
ATOM 1429 C C . SER A 1 193 ? 17.814 3.632 -13.039 1.00 96.75 193 SER A C 1
ATOM 1431 O O . SER A 1 193 ? 18.672 3.080 -13.723 1.00 96.75 193 SER A O 1
ATOM 1433 N N . ARG A 1 194 ? 17.965 4.878 -12.575 1.00 95.00 194 ARG A N 1
ATOM 1434 C CA . ARG A 1 194 ? 19.234 5.638 -12.647 1.00 95.00 194 ARG A CA 1
ATOM 1435 C C . ARG A 1 194 ? 20.239 5.200 -11.578 1.00 95.00 194 ARG A C 1
ATOM 1437 O O . ARG A 1 194 ? 21.428 5.446 -11.701 1.00 95.00 194 ARG A O 1
ATOM 1444 N N . ASP A 1 195 ? 19.740 4.568 -10.523 1.00 96.81 195 ASP A N 1
ATOM 1445 C CA . ASP A 1 195 ? 20.509 4.101 -9.377 1.00 96.81 195 ASP A CA 1
ATOM 1446 C C . ASP A 1 195 ? 20.914 2.635 -9.578 1.00 96.81 195 ASP A C 1
ATOM 1448 O O . ASP A 1 195 ? 20.055 1.753 -9.703 1.00 96.81 195 ASP A O 1
ATOM 1452 N N . GLU A 1 196 ? 22.224 2.386 -9.601 1.00 97.31 196 GLU A N 1
ATOM 1453 C CA . GLU A 1 196 ? 22.812 1.061 -9.785 1.00 97.31 196 GLU A CA 1
ATOM 1454 C C . GLU A 1 196 ? 22.459 0.087 -8.656 1.00 97.31 196 GLU A C 1
ATOM 1456 O O . GLU A 1 196 ? 22.234 -1.095 -8.920 1.00 97.31 196 GLU A O 1
ATOM 1461 N N . VAL A 1 197 ? 22.350 0.564 -7.413 1.00 97.88 197 VAL A N 1
ATOM 1462 C CA . VAL A 1 197 ? 21.987 -0.271 -6.261 1.00 97.88 197 VAL A CA 1
ATOM 1463 C C . VAL A 1 197 ? 20.568 -0.796 -6.440 1.00 97.88 197 VAL A C 1
ATOM 1465 O O . VAL A 1 197 ? 20.333 -1.997 -6.309 1.00 97.88 197 VAL A O 1
ATOM 1468 N N . LYS A 1 198 ? 19.633 0.070 -6.848 1.00 97.50 198 LYS A N 1
ATOM 1469 C CA . LYS A 1 198 ? 18.244 -0.331 -7.130 1.00 97.50 198 LYS A CA 1
ATOM 1470 C C . LYS A 1 198 ? 18.145 -1.305 -8.300 1.00 97.50 198 LYS A C 1
ATOM 1472 O O . LYS A 1 198 ? 17.342 -2.232 -8.243 1.00 97.50 198 LYS A O 1
ATOM 1477 N N . ARG A 1 199 ? 18.977 -1.145 -9.338 1.00 98.06 199 ARG A N 1
ATOM 1478 C CA . ARG A 1 199 ? 19.057 -2.119 -10.443 1.00 98.06 199 ARG A CA 1
ATOM 1479 C C . ARG A 1 199 ? 19.547 -3.481 -9.949 1.00 98.06 199 ARG A C 1
ATOM 1481 O O . ARG A 1 199 ? 18.899 -4.482 -10.226 1.00 98.06 199 ARG A O 1
ATOM 1488 N N . LYS A 1 200 ? 20.627 -3.528 -9.163 1.00 98.12 200 LYS A N 1
ATOM 1489 C CA . LYS A 1 200 ? 21.126 -4.781 -8.564 1.00 98.12 200 LYS A CA 1
ATOM 1490 C C . LYS A 1 200 ? 20.063 -5.448 -7.692 1.00 98.12 200 LYS A C 1
ATOM 1492 O O . LYS A 1 200 ? 19.861 -6.654 -7.785 1.00 98.12 200 LYS A O 1
ATOM 1497 N N . GLN A 1 201 ? 19.341 -4.665 -6.894 1.00 97.94 201 GLN A N 1
ATOM 1498 C CA . GLN A 1 201 ? 18.257 -5.181 -6.064 1.00 97.94 201 GLN A CA 1
ATOM 1499 C C . GLN A 1 201 ? 17.088 -5.721 -6.899 1.00 97.94 201 GLN A C 1
ATOM 1501 O O . GLN A 1 201 ? 16.559 -6.779 -6.575 1.00 97.94 201 GLN A O 1
ATOM 1506 N N . ALA A 1 202 ? 16.732 -5.071 -8.010 1.00 98.19 202 ALA A N 1
ATOM 1507 C CA . ALA A 1 202 ? 15.721 -5.583 -8.934 1.00 98.19 202 ALA A CA 1
ATOM 1508 C C . ALA A 1 202 ? 16.119 -6.938 -9.544 1.00 98.19 202 ALA A C 1
ATOM 1510 O O . ALA A 1 202 ? 15.278 -7.828 -9.648 1.00 98.19 202 ALA A O 1
ATOM 1511 N N . THR A 1 203 ? 17.400 -7.134 -9.878 1.00 98.31 203 THR A N 1
ATOM 1512 C CA . THR A 1 203 ? 17.919 -8.443 -10.311 1.00 98.31 203 THR A CA 1
ATOM 1513 C C . THR A 1 203 ? 17.769 -9.499 -9.215 1.00 98.31 203 THR A C 1
ATOM 1515 O O . THR A 1 203 ? 17.289 -10.592 -9.493 1.00 98.31 203 THR A O 1
ATOM 1518 N N . VAL A 1 204 ? 18.100 -9.173 -7.959 1.00 97.94 204 VAL A N 1
ATOM 1519 C CA . VAL A 1 204 ? 17.899 -10.085 -6.811 1.00 97.94 204 VAL A CA 1
ATOM 1520 C C . VAL A 1 204 ? 16.419 -10.436 -6.616 1.00 97.94 204 VAL A C 1
ATOM 1522 O O . VAL A 1 204 ? 16.099 -11.567 -6.265 1.00 97.94 204 VAL A O 1
ATOM 1525 N N . MET A 1 205 ? 15.510 -9.495 -6.884 1.00 97.12 205 MET A N 1
ATOM 1526 C CA . MET A 1 205 ? 14.061 -9.726 -6.849 1.00 97.12 205 MET A CA 1
ATOM 1527 C C . MET A 1 205 ? 13.530 -10.544 -8.040 1.00 97.12 205 MET A C 1
ATOM 1529 O O . MET A 1 205 ? 12.356 -10.907 -8.045 1.00 97.12 205 MET A O 1
ATOM 1533 N N . GLY A 1 206 ? 14.368 -10.846 -9.036 1.00 98.00 206 GLY A N 1
ATOM 1534 C CA . GLY A 1 206 ? 14.018 -11.692 -10.177 1.00 98.00 206 GLY A CA 1
ATOM 1535 C C . GLY A 1 206 ? 13.706 -10.950 -11.476 1.00 98.00 206 GLY A C 1
ATOM 1536 O O . GLY A 1 206 ? 13.114 -11.557 -12.364 1.00 98.00 206 GLY A O 1
ATOM 1537 N N . ALA A 1 207 ? 14.075 -9.672 -11.620 1.00 98.56 207 ALA A N 1
ATOM 1538 C CA . ALA A 1 207 ? 14.032 -9.012 -12.928 1.00 98.56 207 ALA A CA 1
ATOM 1539 C C . ALA A 1 207 ? 14.967 -9.718 -13.925 1.00 98.56 207 ALA A C 1
ATOM 1541 O O . ALA A 1 207 ? 16.142 -9.940 -13.627 1.00 98.56 207 ALA A O 1
ATOM 1542 N N . ASP A 1 208 ? 14.459 -10.014 -15.121 1.00 98.62 208 ASP A N 1
ATOM 1543 C CA . ASP A 1 208 ? 15.181 -10.724 -16.183 1.00 98.62 208 ASP A CA 1
ATOM 1544 C C . ASP A 1 208 ? 16.208 -9.818 -16.882 1.00 98.62 208 ASP A C 1
ATOM 1546 O O . ASP A 1 208 ? 17.245 -10.279 -17.357 1.00 98.62 208 ASP A O 1
ATOM 1550 N N . LYS A 1 209 ? 15.948 -8.505 -16.917 1.00 98.31 209 LYS A N 1
ATOM 1551 C CA . LYS A 1 209 ? 16.876 -7.485 -17.426 1.00 98.31 209 LYS A CA 1
ATOM 1552 C C . LYS A 1 209 ? 16.739 -6.197 -16.620 1.00 98.31 209 LYS A C 1
ATOM 1554 O O . LYS A 1 209 ? 15.639 -5.795 -16.243 1.00 98.31 209 LYS A O 1
ATOM 1559 N N . VAL A 1 210 ? 17.859 -5.514 -16.394 1.00 98.25 210 VAL A N 1
ATOM 1560 C CA . VAL A 1 210 ? 17.881 -4.184 -15.774 1.00 98.25 210 VAL A CA 1
ATOM 1561 C C . VAL A 1 210 ? 18.602 -3.188 -16.670 1.00 98.25 210 VAL A C 1
ATOM 1563 O O . VAL A 1 210 ? 19.620 -3.514 -17.277 1.00 98.25 210 VAL A O 1
ATOM 1566 N N . ILE A 1 211 ? 18.059 -1.978 -16.779 1.00 97.88 211 ILE A N 1
ATOM 1567 C CA . ILE A 1 211 ? 18.534 -0.948 -17.709 1.00 97.88 211 ILE A CA 1
ATOM 1568 C C . ILE A 1 211 ? 18.790 0.346 -16.940 1.00 97.88 211 ILE A C 1
ATOM 1570 O O . ILE A 1 211 ? 17.995 0.749 -16.086 1.00 97.88 211 ILE A O 1
ATOM 1574 N N . ASP A 1 212 ? 19.900 1.019 -17.244 1.00 96.94 212 ASP A N 1
ATOM 1575 C CA . ASP A 1 212 ? 20.089 2.387 -16.775 1.00 96.94 212 ASP A CA 1
ATOM 1576 C C . ASP A 1 212 ? 19.095 3.313 -17.484 1.00 96.94 212 ASP A C 1
ATOM 1578 O O . ASP A 1 212 ? 19.105 3.433 -18.708 1.00 96.94 212 ASP A O 1
ATOM 1582 N N . THR A 1 213 ? 18.233 3.990 -16.726 1.00 94.81 213 THR A N 1
ATOM 1583 C CA . THR A 1 213 ? 17.275 4.965 -17.272 1.00 94.81 213 THR A CA 1
ATOM 1584 C C . THR A 1 213 ? 17.976 6.047 -18.114 1.00 94.81 213 THR A C 1
ATOM 1586 O O . THR A 1 213 ? 17.378 6.563 -19.065 1.00 94.81 213 THR A O 1
ATOM 1589 N N . ALA A 1 214 ? 19.235 6.376 -17.797 1.00 91.75 214 ALA A N 1
ATOM 1590 C CA . ALA A 1 214 ? 20.041 7.350 -18.528 1.00 91.75 214 ALA A CA 1
ATOM 1591 C C . ALA A 1 214 ? 20.495 6.866 -19.916 1.00 91.75 214 ALA A C 1
ATOM 1593 O O . ALA A 1 214 ? 20.839 7.707 -20.739 1.00 91.75 214 ALA A O 1
ATOM 1594 N N . ALA A 1 215 ? 20.446 5.561 -20.211 1.00 92.75 215 ALA A N 1
ATOM 1595 C CA . ALA A 1 215 ? 20.800 5.032 -21.527 1.00 92.75 215 ALA A CA 1
ATOM 1596 C C . ALA A 1 215 ? 19.966 5.691 -22.636 1.00 92.75 215 ALA A C 1
ATOM 1598 O O . ALA A 1 215 ? 18.753 5.874 -22.477 1.00 92.75 215 ALA A O 1
ATOM 1599 N N . ASP A 1 216 ? 20.599 6.025 -23.762 1.00 87.00 216 ASP A N 1
ATOM 1600 C CA . ASP A 1 216 ? 19.959 6.752 -24.869 1.00 87.00 216 ASP A CA 1
ATOM 1601 C C . ASP A 1 216 ? 18.710 6.032 -25.394 1.00 87.00 216 ASP A C 1
ATOM 1603 O O . ASP A 1 216 ? 17.680 6.660 -25.659 1.00 87.00 216 ASP A O 1
ATOM 1607 N N . ARG A 1 217 ? 18.770 4.697 -25.451 1.00 88.31 217 ARG A N 1
ATOM 1608 C CA . ARG A 1 217 ? 17.669 3.820 -25.850 1.00 88.31 217 ARG A CA 1
ATOM 1609 C C . ARG A 1 217 ? 17.486 2.681 -24.853 1.00 88.31 217 ARG A C 1
ATOM 1611 O O . ARG A 1 217 ? 18.456 2.109 -24.361 1.00 88.31 217 ARG A O 1
ATOM 1618 N N . TRP A 1 218 ? 16.230 2.322 -24.604 1.00 95.69 218 TRP A N 1
ATOM 1619 C CA . TRP A 1 218 ? 15.878 1.065 -23.952 1.00 95.69 218 TRP A CA 1
ATOM 1620 C C . TRP A 1 218 ? 15.575 0.053 -25.046 1.00 95.69 218 TRP A C 1
ATOM 1622 O O . TRP A 1 218 ? 14.612 0.204 -25.791 1.00 95.69 218 TRP A O 1
ATOM 1632 N N . ASP A 1 219 ? 16.460 -0.924 -25.204 1.00 91.00 219 ASP A N 1
ATOM 1633 C CA . ASP A 1 219 ? 16.282 -2.007 -26.168 1.00 91.00 219 ASP A CA 1
ATOM 1634 C C . ASP A 1 219 ? 15.312 -3.042 -25.582 1.00 91.00 219 ASP A C 1
ATOM 1636 O O . ASP A 1 219 ? 15.722 -4.020 -24.941 1.00 91.00 219 ASP A O 1
ATOM 1640 N N . VAL A 1 220 ? 14.027 -2.689 -25.657 1.00 94.94 220 VAL A N 1
ATOM 1641 C CA . VAL A 1 220 ? 12.879 -3.386 -25.074 1.00 94.94 220 VAL A CA 1
ATOM 1642 C C . VAL A 1 220 ? 11.684 -3.215 -26.004 1.00 94.94 220 VAL A C 1
ATOM 1644 O O . VAL A 1 220 ? 11.404 -2.105 -26.449 1.00 94.94 220 VAL A O 1
ATOM 1647 N N . GLU A 1 221 ? 10.970 -4.310 -26.224 1.00 96.75 221 GLU A N 1
ATOM 1648 C CA . GLU A 1 221 ? 9.629 -4.333 -26.795 1.00 96.75 221 GLU A CA 1
ATOM 1649 C C . GLU A 1 221 ? 8.735 -5.027 -25.758 1.00 96.75 221 GLU A C 1
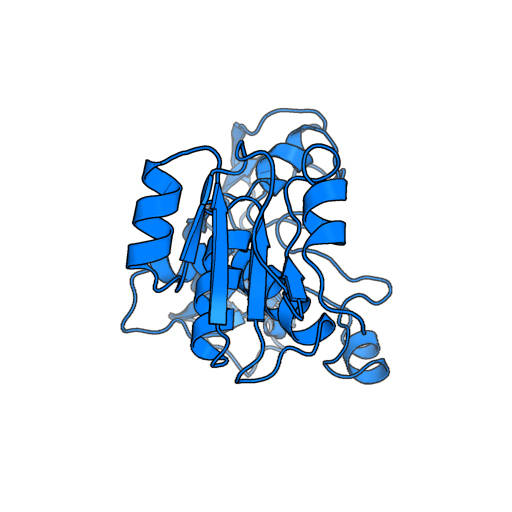ATOM 1651 O O . GLU A 1 221 ? 8.882 -6.222 -25.510 1.00 96.75 221 GLU A O 1
ATOM 1656 N N . ALA A 1 222 ? 7.927 -4.249 -25.036 1.00 98.12 222 ALA A N 1
ATOM 1657 C CA . ALA A 1 222 ? 7.130 -4.709 -23.903 1.00 98.12 222 ALA A CA 1
ATOM 1658 C C . ALA A 1 222 ? 5.635 -4.653 -24.216 1.00 98.12 222 ALA A C 1
ATOM 1660 O O . ALA A 1 222 ? 5.145 -3.646 -24.723 1.00 98.12 222 ALA A O 1
ATOM 1661 N N . ASP A 1 223 ? 4.900 -5.692 -23.830 1.00 98.38 223 ASP A N 1
ATOM 1662 C CA . ASP A 1 223 ? 3.437 -5.729 -23.920 1.00 98.38 223 ASP A CA 1
ATOM 1663 C C . ASP A 1 223 ? 2.791 -4.758 -22.918 1.00 98.38 223 ASP A C 1
ATOM 1665 O O . ASP A 1 223 ? 1.737 -4.177 -23.170 1.00 98.38 223 ASP A O 1
ATOM 1669 N N . VAL A 1 224 ? 3.443 -4.548 -21.768 1.00 98.19 224 VAL A N 1
ATOM 1670 C CA . VAL A 1 224 ? 2.976 -3.643 -20.712 1.00 98.19 224 VAL A CA 1
ATOM 1671 C C . VAL A 1 224 ? 4.118 -2.767 -20.211 1.00 98.19 224 VAL A C 1
ATOM 1673 O O . VAL A 1 224 ? 5.195 -3.253 -19.871 1.00 98.19 224 VAL A O 1
ATOM 1676 N N . VAL A 1 225 ? 3.860 -1.466 -20.062 1.00 98.00 225 VAL A N 1
ATOM 1677 C CA . VAL A 1 225 ? 4.765 -0.537 -19.371 1.00 98.00 225 VAL A CA 1
ATOM 1678 C C . VAL A 1 225 ? 4.100 -0.013 -18.101 1.00 98.00 225 VAL A C 1
ATOM 1680 O O . VAL A 1 225 ? 3.031 0.593 -18.145 1.00 98.00 225 VAL A O 1
ATOM 1683 N N . ILE A 1 226 ? 4.755 -0.219 -16.958 1.00 97.62 226 ILE A N 1
ATOM 1684 C CA . ILE A 1 226 ? 4.394 0.391 -15.678 1.00 97.62 226 ILE A CA 1
ATOM 1685 C C . ILE A 1 226 ? 5.209 1.673 -15.512 1.00 97.62 226 ILE A C 1
ATOM 1687 O O . ILE A 1 226 ? 6.392 1.638 -15.165 1.00 97.62 226 ILE A O 1
ATOM 1691 N N . GLU A 1 227 ? 4.558 2.806 -15.767 1.00 94.81 227 GLU A N 1
ATOM 1692 C CA . GLU A 1 227 ? 5.162 4.135 -15.716 1.00 94.81 227 GLU A CA 1
ATOM 1693 C C . GLU A 1 227 ? 4.796 4.868 -14.419 1.00 94.81 227 GLU A C 1
ATOM 1695 O O . GLU A 1 227 ? 3.623 5.090 -14.126 1.00 94.81 227 GLU A O 1
ATOM 1700 N N . SER A 1 228 ? 5.811 5.245 -13.636 1.00 88.81 228 SER A N 1
ATOM 1701 C CA . SER A 1 228 ? 5.636 5.873 -12.315 1.00 88.81 228 SER A CA 1
ATOM 1702 C C . SER A 1 228 ? 6.546 7.081 -12.058 1.00 88.81 228 SER A C 1
ATOM 1704 O O . SER A 1 228 ? 6.503 7.670 -10.979 1.00 88.81 228 SER A O 1
ATOM 1706 N N . VAL A 1 229 ? 7.367 7.463 -13.038 1.00 91.62 229 VAL A N 1
ATOM 1707 C CA . VAL A 1 229 ? 8.300 8.597 -12.979 1.00 91.62 229 VAL A CA 1
ATOM 1708 C C . VAL A 1 229 ? 7.691 9.825 -13.662 1.00 91.62 229 VAL A C 1
ATOM 1710 O O . VAL A 1 229 ? 7.814 10.939 -13.153 1.00 91.62 229 VAL A O 1
ATOM 1713 N N . GLY A 1 230 ? 6.999 9.632 -14.786 1.00 92.25 230 GLY A N 1
ATOM 1714 C CA . GLY A 1 230 ? 6.230 10.664 -15.474 1.00 92.25 230 GLY A CA 1
ATOM 1715 C C . GLY A 1 230 ? 6.997 11.341 -16.622 1.00 92.25 230 GLY A C 1
ATOM 1716 O O . GLY A 1 230 ? 7.660 10.656 -17.404 1.00 92.25 230 GLY A O 1
ATOM 1717 N N . PRO A 1 231 ? 6.914 12.679 -16.776 1.00 94.88 231 PRO A N 1
ATOM 1718 C CA . PRO A 1 231 ? 7.358 13.369 -17.994 1.00 94.88 231 PRO A CA 1
ATOM 1719 C C . PRO A 1 231 ? 8.812 13.110 -18.409 1.00 94.88 231 PRO A C 1
ATOM 1721 O O . PRO A 1 231 ? 9.122 13.114 -19.594 1.00 94.88 231 PRO A O 1
ATOM 1724 N N . ALA A 1 232 ? 9.706 12.856 -17.449 1.00 93.38 232 ALA A N 1
ATOM 1725 C CA . ALA A 1 232 ? 11.128 12.643 -17.722 1.00 93.38 232 ALA A CA 1
ATOM 1726 C C . ALA A 1 232 ? 11.428 11.343 -18.495 1.00 93.38 232 ALA A C 1
ATOM 1728 O O . ALA A 1 232 ? 12.487 11.223 -19.110 1.00 93.38 232 ALA A O 1
ATOM 1729 N N . THR A 1 233 ? 10.531 10.358 -18.435 1.00 94.94 233 THR A N 1
ATOM 1730 C CA . THR A 1 233 ? 10.703 9.033 -19.051 1.00 94.94 233 THR A CA 1
ATOM 1731 C C . THR A 1 233 ? 9.644 8.716 -20.093 1.00 94.94 233 THR A C 1
ATOM 1733 O O . THR A 1 233 ? 9.864 7.805 -20.886 1.00 94.94 233 THR A O 1
ATOM 1736 N N . TRP A 1 234 ? 8.552 9.486 -20.140 1.00 95.44 234 TRP A N 1
ATOM 1737 C CA . TRP A 1 234 ? 7.359 9.198 -20.937 1.00 95.44 234 TRP A CA 1
ATOM 1738 C C . TRP A 1 234 ? 7.655 8.791 -22.384 1.00 95.44 234 TRP A C 1
ATOM 1740 O O . TRP A 1 234 ? 7.219 7.734 -22.830 1.00 95.44 234 TRP A O 1
ATOM 1750 N N . ASP A 1 235 ? 8.471 9.565 -23.098 1.00 94.81 235 ASP A N 1
ATOM 1751 C CA . ASP A 1 235 ? 8.785 9.273 -24.499 1.00 94.81 235 ASP A CA 1
ATOM 1752 C C . ASP A 1 235 ? 9.553 7.956 -24.680 1.00 94.81 235 ASP A C 1
ATOM 1754 O O . ASP A 1 235 ? 9.344 7.238 -25.657 1.00 94.81 235 ASP A O 1
ATOM 1758 N N . LYS A 1 236 ? 10.459 7.620 -23.750 1.00 95.50 236 LYS A N 1
ATOM 1759 C CA . LYS A 1 236 ? 11.179 6.337 -23.776 1.00 95.50 236 LYS A CA 1
ATOM 1760 C C . LYS A 1 236 ? 10.239 5.187 -23.418 1.00 95.50 236 LYS A C 1
ATOM 1762 O O . LYS A 1 236 ? 10.302 4.148 -24.070 1.00 95.50 236 LYS A O 1
ATOM 1767 N N . SER A 1 237 ? 9.351 5.396 -22.449 1.00 96.00 237 SER A N 1
ATOM 1768 C CA . SER A 1 237 ? 8.318 4.442 -22.042 1.00 96.00 237 SER A CA 1
ATOM 1769 C C . SER A 1 237 ? 7.398 4.099 -23.216 1.00 96.00 237 SER A C 1
ATOM 1771 O O . SER A 1 237 ? 7.266 2.930 -23.560 1.00 96.00 237 SER A O 1
ATOM 1773 N N . MET A 1 238 ? 6.876 5.109 -23.920 1.00 95.81 238 MET A N 1
ATOM 1774 C CA . MET A 1 238 ? 6.018 4.915 -25.095 1.00 95.81 238 MET A CA 1
ATOM 1775 C C . MET A 1 238 ? 6.736 4.215 -26.253 1.00 95.81 238 MET A C 1
ATOM 1777 O O . MET A 1 238 ? 6.156 3.348 -26.893 1.00 95.81 238 MET A O 1
ATOM 1781 N N . ARG A 1 239 ? 8.010 4.544 -26.511 1.00 95.50 239 ARG A N 1
ATOM 1782 C CA . ARG A 1 239 ? 8.813 3.872 -27.552 1.00 95.50 239 ARG A CA 1
ATOM 1783 C C . ARG A 1 239 ? 9.164 2.418 -27.235 1.00 95.50 239 ARG A C 1
ATOM 1785 O O . ARG A 1 239 ? 9.617 1.722 -28.136 1.00 95.50 239 ARG A O 1
ATOM 1792 N N . SER A 1 240 ? 9.029 1.999 -25.979 1.00 96.88 240 SER A N 1
ATOM 1793 C CA . SER A 1 240 ? 9.356 0.638 -25.542 1.00 96.88 240 SER A CA 1
ATOM 1794 C C . SER A 1 240 ? 8.155 -0.307 -25.600 1.00 96.88 240 SER A C 1
ATOM 1796 O O . SER A 1 240 ? 8.306 -1.478 -25.270 1.00 96.88 240 SER A O 1
ATOM 1798 N N . LEU A 1 241 ? 6.967 0.186 -25.964 1.00 97.12 241 LEU A N 1
ATOM 1799 C CA . LEU A 1 241 ? 5.777 -0.646 -26.129 1.00 97.12 241 LEU A CA 1
ATOM 1800 C C . LEU A 1 241 ? 5.832 -1.425 -27.446 1.00 97.12 241 LEU A C 1
ATOM 1802 O O . LEU A 1 241 ? 6.182 -0.869 -28.490 1.00 97.12 241 LEU A O 1
ATOM 1806 N N . ALA A 1 242 ? 5.434 -2.692 -27.386 1.00 96.25 242 ALA A N 1
ATOM 1807 C CA . ALA A 1 242 ? 5.110 -3.481 -28.564 1.00 96.25 242 ALA A CA 1
ATOM 1808 C C . ALA A 1 242 ? 3.902 -2.869 -29.302 1.00 96.25 242 ALA A C 1
ATOM 1810 O O . ALA A 1 242 ? 3.028 -2.275 -28.662 1.00 96.25 242 ALA A O 1
ATOM 1811 N N . PRO A 1 243 ? 3.806 -3.002 -30.637 1.00 91.94 243 PRO A N 1
ATOM 1812 C CA . PRO A 1 243 ? 2.593 -2.635 -31.362 1.00 91.94 243 PRO A CA 1
ATOM 1813 C C . PRO A 1 243 ? 1.385 -3.467 -30.893 1.00 91.94 243 PRO A C 1
ATOM 1815 O O . PRO A 1 243 ? 1.419 -4.695 -30.970 1.00 91.94 243 PRO A O 1
ATOM 1818 N N . GLY A 1 244 ? 0.304 -2.810 -30.464 1.00 75.69 244 GLY A N 1
ATOM 1819 C CA . GLY A 1 244 ? -0.928 -3.443 -29.967 1.00 75.69 244 GLY A CA 1
ATOM 1820 C C . GLY A 1 244 ? -1.875 -2.438 -29.327 1.00 75.69 244 GLY A C 1
ATOM 1821 O O . GLY A 1 244 ? -3.023 -2.839 -29.030 1.00 75.69 244 GLY A O 1
#

pLDDT: mean 94.89, std 5.97, range [62.34, 98.75]

Sequence (244 aa):
MEAWILNESPGNYVWGTMPDPTPAADEVRIKVVTSALNHMDLWVTRGMPKPPLPHIPGCDTAGIVDAVGSAVTSIAVGDEVVVNPGVSPVDEIVRYGNNSPMGPGFMIWGEHCKGGHGTYAIAPARNVRPRPQNRSWEECAAFPLAYLTALRMLNRARLRAGETVLIVGVGSGVSSAALSLAKWMGATVIATSRDEVKRKQATVMGADKVIDTAADRWDVEADVVIESVGPATWDKSMRSLAPG

Mean predicted aligned error: 3.77 Å

Foldseek 3Di:
DWFFWDADPLAGTDIDDDPDDDEAQQKFKFQFPDFDDDVLVVVCNNPVPPADPRAGATLFTWGFTCGHHNNDDPDDGGFTKIFQQWDADPVCCVVVPVLDSPDPRTDGARNHHHHDRTRMDMDRSVRIDGDDPVDDRCVRRLPRPQLVLLVSQCVVLVDAAAFEEEQEAADDSNSLNNLLVCVVRNYQYEYEHCDPVRQVVSVVSPHPYYDYLPDPADPAAGSYYHDDPPPVCVVRSVVRYHDD

Radius of gyration: 19.64 Å; Cα contacts (8 Å, |Δi|>4): 564; chains: 1; bounding box: 46×39×54 Å

Secondary structure (DSSP, 8-state):
-EEEEE-SSS--EEEEE-PPP---TTEEEEEEEEEE--HHHHHHTTTSS--SSSB---SEEEEEEEEE-TT--S--TT-EEEE--EE--HHHHHHHGGG---STT-EEBTTTB--SSBSEEEEEGGGEEEPPTTS-HHHHHTSHHHHHHHHHHHHHHT--TT-EEEEES-SSHHHHHHHHHHHHTT-EEEEEES-HHHHHHHHHTT-SEEEETTSS-----BSEEEE-S-TTTHHHHHHTBPP-

Solvent-accessible surface area (backbone atoms only — not comparable to full-atom values): 12853 Å² total; per-residue (Å²): 63,49,29,42,33,30,72,50,67,58,43,64,75,42,80,47,80,47,80,70,85,77,50,51,46,58,17,24,25,27,39,43,75,31,56,34,89,54,73,60,62,63,28,36,34,64,35,56,63,68,50,69,69,74,28,27,35,28,44,11,26,14,27,32,28,68,42,68,12,87,68,49,80,90,68,56,69,69,41,50,29,27,41,49,24,78,44,49,48,66,68,43,32,66,72,54,34,95,80,43,55,79,40,89,73,42,39,44,40,12,61,63,43,58,20,27,39,28,47,50,26,59,45,52,46,90,35,52,40,79,48,66,85,93,52,55,56,61,62,53,6,65,37,38,56,31,38,53,53,24,52,49,52,44,59,72,70,59,72,51,61,73,38,31,36,35,36,45,52,42,72,44,67,39,44,45,32,34,49,51,50,39,49,73,52,46,28,47,34,33,35,21,22,82,47,66,67,43,36,55,50,41,44,74,69,62,36,77,43,68,43,57,59,79,48,95,68,72,98,51,71,15,78,39,73,49,80,76,76,48,84,93,45,43,70,61,53,61,70,20,45,46,94,129